Protein AF-A0A9P6BHC8-F1 (afdb_monomer_lite)

Structure (mmCIF, N/CA/C/O backbone):
data_AF-A0A9P6BHC8-F1
#
_entry.id   AF-A0A9P6BHC8-F1
#
loop_
_atom_site.group_PDB
_atom_site.id
_atom_site.type_symbol
_atom_site.label_atom_id
_atom_site.label_alt_id
_atom_site.label_comp_id
_atom_site.label_asym_id
_atom_site.label_entity_id
_atom_site.label_seq_id
_atom_site.pdbx_PDB_ins_code
_atom_site.Cartn_x
_atom_site.Cartn_y
_atom_site.Cartn_z
_atom_site.occupancy
_atom_site.B_iso_or_equiv
_atom_site.auth_seq_id
_atom_site.auth_comp_id
_atom_site.auth_asym_id
_atom_site.auth_atom_id
_atom_site.pdbx_PDB_model_num
ATOM 1 N N . MET A 1 1 ? -19.892 -14.078 13.223 1.00 63.59 1 MET A N 1
ATOM 2 C CA . MET A 1 1 ? -18.649 -13.677 13.907 1.00 63.59 1 MET A CA 1
ATOM 3 C C . MET A 1 1 ? -17.483 -14.232 13.107 1.00 63.59 1 MET A C 1
ATOM 5 O O . MET A 1 1 ? -17.489 -15.429 12.843 1.00 63.59 1 MET A O 1
ATOM 9 N N . SER A 1 2 ? -16.566 -13.384 12.639 1.00 73.62 2 SER A N 1
ATOM 10 C CA . SER A 1 2 ? -15.356 -13.824 11.920 1.00 73.62 2 SER A CA 1
ATOM 11 C C . SER A 1 2 ? -14.298 -14.368 12.895 1.00 73.62 2 SER A C 1
ATOM 13 O O . SER A 1 2 ? -14.386 -14.125 14.100 1.00 73.62 2 SER A O 1
ATOM 15 N N . GLY A 1 3 ? -13.279 -15.078 12.394 1.00 77.12 3 GLY A N 1
ATOM 16 C CA . GLY A 1 3 ? -12.143 -15.519 13.220 1.00 77.12 3 GLY A CA 1
ATOM 17 C C . GLY A 1 3 ? -11.384 -14.346 13.858 1.00 77.12 3 GLY A C 1
ATOM 18 O O . GLY A 1 3 ? -11.040 -14.401 15.037 1.00 77.12 3 GLY A O 1
ATOM 19 N N . LEU A 1 4 ? -11.224 -13.243 13.116 1.00 79.62 4 LEU A N 1
ATOM 20 C CA . LEU A 1 4 ? -10.625 -12.004 13.619 1.00 79.62 4 LEU A CA 1
ATOM 21 C C . LEU A 1 4 ? -11.469 -11.368 14.735 1.00 79.62 4 LEU A C 1
ATOM 23 O O . LEU A 1 4 ? -10.928 -10.929 15.747 1.00 79.62 4 LEU A O 1
ATOM 27 N N . GLU A 1 5 ? -12.798 -11.361 14.588 1.00 75.56 5 GLU A N 1
ATOM 28 C CA . GLU A 1 5 ? -13.708 -10.860 15.622 1.00 75.56 5 GLU A CA 1
ATOM 29 C C . GLU A 1 5 ? -13.638 -11.709 16.903 1.00 75.56 5 GLU A C 1
ATOM 31 O O . GLU A 1 5 ? -13.621 -11.160 18.006 1.00 75.56 5 GLU A O 1
ATOM 36 N N . ALA A 1 6 ? -13.559 -13.037 16.772 1.00 80.62 6 ALA A N 1
ATOM 37 C CA . ALA A 1 6 ? -13.422 -13.942 17.912 1.00 80.62 6 ALA A CA 1
ATOM 38 C C . ALA A 1 6 ? -12.091 -13.733 18.658 1.00 80.62 6 ALA A C 1
ATOM 40 O O . ALA A 1 6 ? -12.087 -13.628 19.886 1.00 80.62 6 ALA A O 1
ATOM 41 N N . ALA A 1 7 ? -10.979 -13.606 17.924 1.00 83.38 7 ALA A N 1
ATOM 42 C CA . ALA A 1 7 ? -9.666 -13.315 18.497 1.00 83.38 7 ALA A CA 1
ATOM 43 C C . ALA A 1 7 ? -9.654 -11.960 19.222 1.00 83.38 7 ALA A C 1
ATOM 45 O O . ALA A 1 7 ? -9.228 -11.881 20.373 1.00 83.38 7 ALA A O 1
ATOM 46 N N . PHE A 1 8 ? -10.193 -10.910 18.593 1.00 80.06 8 PHE A N 1
ATOM 47 C CA . PHE A 1 8 ? -10.307 -9.587 19.209 1.00 80.06 8 PHE A CA 1
ATOM 48 C C . PHE A 1 8 ? -11.071 -9.637 20.537 1.00 80.06 8 PHE A C 1
ATOM 50 O O . PHE A 1 8 ? -10.565 -9.160 21.553 1.00 80.06 8 PHE A O 1
ATOM 57 N N . ARG A 1 9 ? -12.257 -10.265 20.557 1.00 76.88 9 ARG A N 1
ATOM 58 C CA . ARG A 1 9 ? -13.055 -10.414 21.786 1.00 76.88 9 ARG A CA 1
ATOM 59 C C . ARG A 1 9 ? -12.263 -11.112 22.887 1.00 76.88 9 ARG A C 1
ATOM 61 O O . ARG A 1 9 ? -12.277 -10.635 24.016 1.00 76.88 9 ARG A O 1
ATOM 68 N N . HIS A 1 10 ? -11.546 -12.187 22.554 1.00 82.44 10 HIS A N 1
ATOM 69 C CA . HIS A 1 10 ? -10.718 -12.909 23.517 1.00 82.44 10 HIS A CA 1
ATOM 70 C C . HIS A 1 10 ? -9.667 -11.995 24.166 1.00 82.44 10 HIS A C 1
ATOM 72 O O . HIS A 1 10 ? -9.596 -11.927 25.391 1.00 82.44 10 HIS A O 1
ATOM 78 N N . PHE A 1 11 ? -8.906 -11.233 23.375 1.00 80.31 11 PHE A N 1
ATOM 79 C CA . PHE A 1 11 ? -7.866 -10.343 23.905 1.00 80.31 11 PHE A CA 1
ATOM 80 C C . PHE A 1 11 ? -8.414 -9.175 24.728 1.00 80.31 11 PHE A C 1
ATOM 82 O O . PHE A 1 11 ? -7.821 -8.823 25.749 1.00 80.31 11 PHE A O 1
ATOM 89 N N . VAL A 1 12 ? -9.549 -8.589 24.333 1.00 75.56 12 VAL A N 1
ATOM 90 C CA . VAL A 1 12 ? -10.168 -7.515 25.126 1.00 75.56 12 VAL A CA 1
ATOM 91 C C . VAL A 1 12 ? -10.683 -8.052 26.464 1.00 75.56 12 VAL A C 1
ATOM 93 O O . VAL A 1 12 ? -10.466 -7.412 27.491 1.00 75.56 12 VAL A O 1
ATOM 96 N N . THR A 1 13 ? -11.287 -9.247 26.497 1.00 76.81 13 THR A N 1
ATOM 97 C CA . THR A 1 13 ? -11.709 -9.889 27.757 1.00 76.81 13 THR A CA 1
ATOM 98 C C . THR A 1 13 ? -10.530 -10.159 28.697 1.00 76.81 13 THR A C 1
ATOM 100 O O . THR A 1 13 ? -10.686 -10.042 29.908 1.00 76.81 13 THR A O 1
ATOM 103 N N . GLN A 1 14 ? -9.343 -10.451 28.163 1.00 82.25 14 GLN A N 1
ATOM 104 C CA . GLN A 1 14 ? -8.115 -10.628 28.951 1.00 82.25 14 GLN A CA 1
ATOM 105 C C . GLN A 1 14 ? -7.432 -9.301 29.345 1.00 82.25 14 GLN A C 1
ATOM 107 O O . GLN A 1 14 ? -6.326 -9.323 29.874 1.00 82.25 14 GLN A O 1
ATOM 112 N N . GLN A 1 15 ? -8.047 -8.142 29.065 1.00 77.44 15 GLN A N 1
ATOM 113 C CA . GLN A 1 15 ? -7.464 -6.804 29.259 1.00 77.44 15 GLN A CA 1
ATOM 114 C C . GLN A 1 15 ? -6.107 -6.592 28.557 1.00 77.44 15 GLN A C 1
ATOM 116 O O . GLN A 1 15 ? -5.362 -5.676 28.897 1.00 77.44 15 GLN A O 1
ATOM 121 N N . ALA A 1 16 ? -5.793 -7.393 27.533 1.00 79.25 16 ALA A N 1
ATOM 122 C CA . ALA A 1 16 ? -4.541 -7.286 26.783 1.00 79.25 16 ALA A CA 1
ATOM 123 C C . ALA A 1 16 ? -4.495 -6.047 25.864 1.00 79.25 16 ALA A C 1
ATOM 125 O O . ALA A 1 16 ? -3.427 -5.661 25.396 1.00 79.25 16 ALA A O 1
ATOM 126 N N . LEU A 1 17 ? -5.651 -5.420 25.609 1.00 72.19 17 LEU A N 1
ATOM 127 C CA . LEU A 1 17 ? -5.806 -4.194 24.821 1.00 72.19 17 LEU A CA 1
ATOM 128 C C . LEU A 1 17 ? -6.577 -3.136 25.634 1.00 72.19 17 LEU A C 1
ATOM 130 O O . LEU A 1 17 ? -7.757 -2.885 25.367 1.00 72.19 17 LEU A O 1
ATOM 134 N N . PRO A 1 18 ? -5.954 -2.534 26.663 1.00 71.25 18 PRO A N 1
ATOM 135 C CA . PRO A 1 18 ? -6.634 -1.578 27.529 1.00 71.25 18 PRO A CA 1
ATOM 136 C C . PRO A 1 18 ? -7.116 -0.360 26.727 1.00 71.25 18 PRO A C 1
ATOM 138 O O . PRO A 1 18 ? -6.376 0.220 25.937 1.00 71.25 18 PRO A O 1
ATOM 141 N N . GLY A 1 19 ? -8.380 0.023 26.924 1.00 68.88 19 GLY A N 1
ATOM 142 C CA . GLY A 1 19 ? -9.003 1.165 26.241 1.00 68.88 19 GLY A CA 1
ATOM 143 C C . GLY A 1 19 ? -9.534 0.881 24.830 1.00 68.88 19 GLY A C 1
ATOM 144 O O . GLY A 1 19 ? -10.184 1.749 24.248 1.00 68.88 19 GLY A O 1
ATOM 145 N N . VAL A 1 20 ? -9.328 -0.323 24.284 1.00 67.88 20 VAL A N 1
ATOM 146 C CA . VAL A 1 20 ? -9.872 -0.713 22.976 1.00 67.88 20 VAL A CA 1
ATOM 147 C C . VAL A 1 20 ? -11.177 -1.484 23.170 1.00 67.88 20 VAL A C 1
ATOM 149 O O . VAL A 1 20 ? -11.177 -2.648 23.557 1.00 67.88 20 VAL A O 1
ATOM 152 N N . THR A 1 21 ? -12.306 -0.835 22.887 1.00 61.66 21 THR A N 1
ATOM 153 C CA . THR A 1 21 ? -13.654 -1.420 23.051 1.00 61.66 21 THR A CA 1
ATOM 154 C C . THR A 1 21 ? -14.347 -1.748 21.729 1.00 61.66 21 THR A C 1
ATOM 156 O O . THR A 1 21 ? -15.390 -2.400 21.721 1.00 61.66 21 THR A O 1
ATOM 159 N N . GLU A 1 22 ? -13.767 -1.320 20.606 1.00 62.16 22 GLU A N 1
ATOM 160 C CA . GLU A 1 22 ? -14.271 -1.576 19.261 1.00 62.16 22 GLU A CA 1
ATOM 161 C C . GLU A 1 22 ? -13.099 -1.663 18.275 1.00 62.16 22 GLU A C 1
ATOM 163 O O . GLU A 1 22 ? -12.294 -0.734 18.163 1.00 62.16 22 GLU A O 1
ATOM 168 N N . LEU A 1 23 ? -13.022 -2.758 17.514 1.00 61.09 23 LEU A N 1
ATOM 169 C CA . LEU A 1 23 ? -12.135 -2.854 16.356 1.00 61.09 23 LEU A CA 1
ATOM 170 C C . LEU A 1 23 ? -12.788 -2.109 15.175 1.00 61.09 23 LEU A C 1
ATOM 172 O O . LEU A 1 23 ? -13.385 -2.709 14.288 1.00 61.09 23 LEU A O 1
ATOM 176 N N . GLY A 1 24 ? -12.779 -0.777 15.237 1.00 55.59 24 GLY A N 1
ATOM 177 C CA . GLY A 1 24 ? -13.505 0.074 14.281 1.00 55.59 24 GLY A CA 1
ATOM 178 C C . GLY A 1 24 ? -13.133 1.559 14.298 1.00 55.59 24 GLY A C 1
ATOM 179 O O . GLY A 1 24 ? -13.540 2.296 13.402 1.00 55.59 24 GLY A O 1
ATOM 180 N N . MET A 1 25 ? -12.304 2.008 15.249 1.00 51.69 25 MET A N 1
ATOM 181 C CA . MET A 1 25 ? -11.942 3.427 15.402 1.00 51.69 25 MET A CA 1
ATOM 182 C C . MET A 1 25 ? -11.113 4.019 14.245 1.00 51.69 25 MET A C 1
ATOM 184 O O . MET A 1 25 ? -10.932 5.237 14.180 1.00 51.69 25 MET A O 1
ATOM 188 N N . PHE A 1 26 ? -10.651 3.204 13.290 1.00 51.41 26 PHE A N 1
ATOM 189 C CA . PHE A 1 26 ? -10.044 3.709 12.053 1.00 51.41 26 PHE A CA 1
ATOM 190 C C . PHE A 1 26 ? -11.063 4.464 11.200 1.00 51.41 26 PHE A C 1
ATOM 192 O O . PHE A 1 26 ? -10.759 5.546 10.702 1.00 51.41 26 PHE A O 1
ATOM 199 N N . LYS A 1 27 ? -12.293 3.945 11.104 1.00 50.06 27 LYS A N 1
ATOM 200 C CA . LYS A 1 27 ? -13.353 4.551 10.301 1.00 50.06 27 LYS A CA 1
ATOM 201 C C . LYS A 1 27 ? -13.665 5.960 10.797 1.00 50.06 27 LYS A C 1
ATOM 203 O O . LYS A 1 27 ? -13.559 6.886 10.015 1.00 50.06 27 LYS A O 1
ATOM 208 N N . ASP A 1 28 ? -13.883 6.162 12.095 1.00 48.81 28 ASP A N 1
ATOM 209 C CA . ASP A 1 28 ? -14.156 7.500 12.639 1.00 48.81 28 ASP A CA 1
ATOM 210 C C . ASP A 1 28 ? -12.951 8.446 12.539 1.00 48.81 28 ASP A C 1
ATOM 212 O O . ASP A 1 28 ? -13.132 9.641 12.327 1.00 48.81 28 ASP A O 1
ATOM 216 N N . THR A 1 29 ? -11.718 7.944 12.668 1.00 49.12 29 THR A N 1
ATOM 217 C CA . THR A 1 29 ? -10.505 8.778 12.577 1.00 49.12 29 THR A CA 1
ATOM 218 C C . THR A 1 29 ? -10.278 9.293 11.154 1.00 49.12 29 THR A C 1
ATOM 220 O O . THR A 1 29 ? -9.913 10.455 10.979 1.00 49.12 29 THR A O 1
ATOM 223 N N . TYR A 1 30 ? -10.521 8.458 10.140 1.00 49.81 30 TYR A N 1
ATOM 224 C CA . TYR A 1 30 ? -10.365 8.819 8.727 1.00 49.81 30 TYR A CA 1
ATOM 225 C C . TYR A 1 30 ? -11.641 9.426 8.112 1.00 49.81 30 TYR A C 1
ATOM 227 O O . TYR A 1 30 ? -11.541 10.258 7.216 1.00 49.81 30 TYR A O 1
ATOM 235 N N . GLU A 1 31 ? -12.835 9.096 8.616 1.00 50.06 31 GLU A N 1
ATOM 236 C CA . GLU A 1 31 ? -14.104 9.726 8.223 1.00 50.06 31 GLU A CA 1
ATOM 237 C C . GLU A 1 31 ? -14.299 11.097 8.873 1.00 50.06 31 GLU A C 1
ATOM 239 O O . GLU A 1 31 ? -14.756 12.005 8.187 1.00 50.06 31 GLU A O 1
ATOM 244 N N . LYS A 1 32 ? -13.901 11.321 10.138 1.00 45.72 32 LYS A N 1
ATOM 245 C CA . LYS A 1 32 ? -13.877 12.686 10.709 1.00 45.72 32 LYS A CA 1
ATOM 246 C C . LYS A 1 32 ? -12.854 13.558 9.994 1.00 45.72 32 LYS A C 1
ATOM 248 O O . LYS A 1 32 ? -13.131 14.715 9.706 1.00 45.72 32 LYS A O 1
ATOM 253 N N . LYS A 1 33 ? -11.714 12.976 9.611 1.00 47.97 33 LYS A N 1
ATOM 254 C CA . LYS A 1 33 ? -10.736 13.639 8.747 1.00 47.97 33 LYS A CA 1
ATOM 255 C C . LYS A 1 33 ? -11.191 13.784 7.292 1.00 47.97 33 LYS A C 1
ATOM 257 O O . LYS A 1 33 ? -10.529 14.494 6.561 1.00 47.97 33 LYS A O 1
ATOM 262 N N . LYS A 1 34 ? -12.324 13.224 6.851 1.00 44.69 34 LYS A N 1
ATOM 263 C CA . LYS A 1 34 ? -12.871 13.482 5.503 1.00 44.69 34 LYS A CA 1
ATOM 264 C C . LYS A 1 34 ? -13.224 14.960 5.287 1.00 44.69 34 LYS A C 1
ATOM 266 O O . LYS A 1 34 ? -13.199 15.418 4.152 1.00 44.69 34 LYS A O 1
ATOM 271 N N . ALA A 1 35 ? -13.564 15.677 6.361 1.00 40.88 35 ALA A N 1
ATOM 272 C CA . ALA A 1 35 ? -13.859 17.108 6.315 1.00 40.88 35 ALA A CA 1
ATOM 273 C C . ALA A 1 35 ? -12.595 17.991 6.383 1.00 40.88 35 ALA A C 1
ATOM 275 O O . ALA A 1 35 ? -12.619 19.089 5.844 1.00 40.88 35 ALA A O 1
ATOM 276 N N . ASP A 1 36 ? -11.500 17.481 6.970 1.00 38.56 36 ASP A N 1
ATOM 277 C CA . ASP A 1 36 ? -10.304 18.269 7.323 1.00 38.56 36 ASP A CA 1
ATOM 278 C C . ASP A 1 36 ? -8.973 17.732 6.747 1.00 38.56 36 ASP A C 1
ATOM 280 O O . ASP A 1 36 ? -7.930 18.351 6.944 1.00 38.56 36 ASP A O 1
ATOM 284 N N . MET A 1 37 ? -8.941 16.600 6.029 1.00 49.47 37 MET A N 1
ATOM 285 C CA . MET A 1 37 ? -7.770 16.170 5.243 1.00 49.47 37 MET A CA 1
ATOM 286 C C . MET A 1 37 ? -7.729 16.944 3.928 1.00 49.47 37 MET A C 1
ATOM 288 O O . MET A 1 37 ? -7.666 16.379 2.838 1.00 49.47 37 MET A O 1
ATOM 292 N N . ASP A 1 38 ? -7.679 18.264 4.051 1.00 48.59 38 ASP A N 1
ATOM 293 C CA . ASP A 1 38 ? -6.840 19.037 3.158 1.00 48.59 38 ASP A CA 1
ATOM 294 C C . ASP A 1 38 ? -5.387 18.657 3.488 1.00 48.59 38 ASP A C 1
ATOM 296 O O . ASP A 1 38 ? -4.706 19.271 4.307 1.00 48.59 38 ASP A O 1
ATOM 300 N N . ILE A 1 39 ? -4.922 17.541 2.921 1.00 51.16 39 ILE A N 1
ATOM 301 C CA . ILE A 1 39 ? -3.533 17.077 3.061 1.00 51.16 39 ILE A CA 1
ATOM 302 C C . ILE A 1 39 ? -2.537 18.032 2.376 1.00 51.16 39 ILE A C 1
ATOM 304 O O . ILE A 1 39 ? -1.338 17.743 2.353 1.00 51.16 39 ILE A O 1
ATOM 308 N N . GLY A 1 40 ? -3.008 19.149 1.799 1.00 50.19 40 GLY A N 1
ATOM 309 C CA . GLY A 1 40 ? -2.205 20.065 0.992 1.00 50.19 40 GLY A CA 1
ATOM 310 C C . GLY A 1 40 ? -1.622 19.388 -0.252 1.00 50.19 40 GLY A C 1
ATOM 311 O O . GLY A 1 40 ? -0.642 19.866 -0.818 1.00 50.19 40 GLY A O 1
ATOM 312 N N . LEU A 1 41 ? -2.179 18.237 -0.642 1.00 56.44 41 LEU A N 1
ATOM 313 C CA . LEU A 1 41 ? -1.719 17.391 -1.735 1.00 56.44 41 LEU A CA 1
ATOM 314 C C . LEU A 1 41 ? -2.878 17.191 -2.703 1.00 56.44 41 LEU A C 1
ATOM 316 O O . LEU A 1 41 ? -3.801 16.426 -2.427 1.00 56.44 41 LEU A O 1
ATOM 320 N N . SER A 1 42 ? -2.841 17.892 -3.835 1.00 66.81 42 SER A N 1
ATOM 321 C CA . SER A 1 42 ? -3.835 17.726 -4.890 1.00 66.81 42 SER A CA 1
ATOM 322 C C . SER A 1 42 ? -3.437 16.550 -5.780 1.00 66.81 42 SER A C 1
ATOM 324 O O . SER A 1 42 ? -2.669 16.714 -6.729 1.00 66.81 42 SER A O 1
ATOM 326 N N . TYR A 1 43 ? -3.941 15.361 -5.467 1.00 80.44 43 TYR A N 1
ATOM 327 C CA . TYR A 1 43 ? -4.195 14.396 -6.532 1.00 80.44 43 TYR A CA 1
ATOM 328 C C . TYR A 1 43 ? -5.464 14.846 -7.240 1.00 80.44 43 TYR A C 1
ATOM 330 O O . TYR A 1 43 ? -6.465 15.138 -6.576 1.00 80.44 43 TYR A O 1
ATOM 338 N N . ASP A 1 44 ? -5.433 14.928 -8.565 1.00 84.75 44 ASP A N 1
ATOM 339 C CA . ASP A 1 44 ? -6.675 15.100 -9.304 1.00 84.75 44 ASP A CA 1
ATOM 340 C C . ASP A 1 44 ? -7.439 13.767 -9.392 1.00 84.75 44 ASP A C 1
ATOM 342 O O . ASP A 1 44 ? -6.932 12.686 -9.077 1.00 84.75 44 ASP A O 1
ATOM 346 N N . ALA A 1 45 ? -8.717 13.851 -9.759 1.00 85.06 45 ALA A N 1
ATOM 347 C CA . ALA A 1 45 ? -9.581 12.679 -9.805 1.00 85.06 45 ALA A CA 1
ATOM 348 C C . ALA A 1 45 ? -9.146 11.660 -10.872 1.00 85.06 45 ALA A C 1
ATOM 350 O O . ALA A 1 45 ? -9.362 10.466 -10.667 1.00 85.06 45 ALA A O 1
ATOM 351 N N . ALA A 1 46 ? -8.544 12.117 -11.976 1.00 90.19 46 ALA A N 1
ATOM 352 C CA . ALA A 1 46 ? -8.107 11.254 -13.066 1.00 90.19 46 ALA A CA 1
ATOM 353 C C . ALA A 1 46 ? -6.861 10.455 -12.659 1.00 90.19 46 ALA A C 1
ATOM 355 O O . ALA A 1 46 ? -6.837 9.244 -12.859 1.00 90.19 46 ALA A O 1
ATOM 356 N N . GLU A 1 47 ? -5.897 11.098 -11.992 1.00 90.69 47 GLU A N 1
ATOM 357 C CA . GLU A 1 47 ? -4.696 10.457 -11.445 1.00 90.69 47 GLU A CA 1
ATOM 358 C C . GLU A 1 47 ? -5.070 9.320 -10.480 1.00 90.69 47 GLU A C 1
ATOM 360 O O . GLU A 1 47 ? -4.560 8.206 -10.587 1.00 90.69 47 GLU A O 1
ATOM 365 N N . LEU A 1 48 ? -6.018 9.554 -9.565 1.00 92.12 48 LEU A N 1
ATOM 366 C CA . LEU A 1 48 ? -6.481 8.498 -8.656 1.00 92.12 48 LEU A CA 1
ATOM 367 C C . LEU A 1 48 ? -7.253 7.390 -9.382 1.00 92.12 48 LEU A C 1
ATOM 369 O O . LEU A 1 48 ? -7.180 6.236 -8.973 1.00 92.12 48 LEU A O 1
ATOM 373 N N . GLU A 1 49 ? -8.005 7.711 -10.434 1.00 93.81 49 GLU A N 1
ATOM 374 C CA . GLU A 1 49 ? -8.724 6.709 -11.227 1.00 93.81 49 GLU A CA 1
ATOM 375 C C . GLU A 1 49 ? -7.767 5.802 -12.019 1.00 93.81 49 GLU A C 1
ATOM 377 O O . GLU A 1 49 ? -8.025 4.604 -12.153 1.00 93.81 49 GLU A O 1
ATOM 382 N N . GLU A 1 50 ? -6.652 6.338 -12.517 1.00 95.50 50 GLU A N 1
ATOM 383 C CA . GLU A 1 50 ? -5.581 5.549 -13.137 1.00 95.50 50 GLU A CA 1
ATOM 384 C C . GLU A 1 50 ? -4.977 4.560 -12.142 1.00 95.50 50 GLU A C 1
ATOM 386 O O . GLU A 1 50 ? -4.874 3.368 -12.442 1.00 95.50 50 GLU A O 1
ATOM 391 N N . VAL A 1 51 ? -4.672 5.026 -10.928 1.00 96.19 51 VAL A N 1
ATOM 392 C CA . VAL A 1 51 ? -4.161 4.158 -9.863 1.00 96.19 51 VAL A CA 1
ATOM 393 C C . VAL A 1 51 ? -5.170 3.067 -9.502 1.00 96.19 51 VAL A C 1
ATOM 395 O O . VAL A 1 51 ? -4.800 1.900 -9.404 1.00 96.19 51 VAL A O 1
ATOM 398 N N . GLU A 1 52 ? -6.452 3.402 -9.351 1.00 96.31 52 GLU A N 1
ATOM 399 C CA . GLU A 1 52 ? -7.504 2.413 -9.076 1.00 96.31 52 GLU A CA 1
ATOM 400 C C . GLU A 1 52 ? -7.613 1.329 -10.148 1.00 96.31 52 GLU A C 1
ATOM 402 O O . GLU A 1 52 ? -7.804 0.152 -9.825 1.00 96.31 52 GLU A O 1
ATOM 407 N N . LYS A 1 53 ? -7.469 1.712 -11.422 1.00 96.81 53 LYS A N 1
ATOM 408 C CA . LYS A 1 53 ? -7.432 0.765 -12.543 1.00 96.81 53 LYS A CA 1
ATOM 409 C C . LYS A 1 53 ? -6.206 -0.137 -12.457 1.00 96.81 53 LYS A C 1
ATOM 411 O O . LYS A 1 53 ? -6.348 -1.342 -12.648 1.00 96.81 53 LYS A O 1
ATOM 416 N N . ALA A 1 54 ? -5.036 0.422 -12.145 1.00 95.75 54 ALA A N 1
ATOM 417 C CA . ALA A 1 54 ? -3.790 -0.331 -12.027 1.00 95.75 54 ALA A CA 1
ATOM 418 C C . ALA A 1 54 ? -3.838 -1.383 -10.905 1.00 95.75 54 ALA A C 1
ATOM 420 O O . ALA A 1 54 ? -3.370 -2.505 -11.090 1.00 95.75 54 ALA A O 1
ATOM 421 N N . ILE A 1 55 ? -4.440 -1.047 -9.761 1.00 95.50 55 ILE A N 1
ATOM 422 C CA . ILE A 1 55 ? -4.546 -1.958 -8.606 1.00 95.50 55 ILE A CA 1
ATOM 423 C C . ILE A 1 55 ? -5.788 -2.865 -8.657 1.00 95.50 55 ILE A C 1
ATOM 425 O O . ILE A 1 55 ? -5.894 -3.802 -7.869 1.00 95.50 55 ILE A O 1
ATOM 429 N N . GLY A 1 56 ? -6.753 -2.579 -9.539 1.00 95.31 56 GLY A N 1
ATOM 430 C CA . GLY A 1 56 ? -8.008 -3.328 -9.655 1.00 95.31 56 GLY A CA 1
ATOM 431 C C . GLY A 1 56 ? -8.993 -3.112 -8.497 1.00 95.31 56 GLY A C 1
ATOM 432 O O . GLY A 1 56 ? -9.788 -4.003 -8.196 1.00 95.31 56 GLY A O 1
ATOM 433 N N . HIS A 1 57 ? -8.955 -1.953 -7.832 1.00 95.62 57 HIS A N 1
ATOM 434 C CA . HIS A 1 57 ? -9.831 -1.621 -6.704 1.00 95.62 57 HIS A CA 1
ATOM 435 C C . HIS A 1 57 ? -10.356 -0.189 -6.812 1.00 95.62 57 HIS A C 1
ATOM 437 O O . HIS A 1 57 ? -9.577 0.751 -6.928 1.00 95.62 57 HIS A O 1
ATOM 443 N N . HIS A 1 58 ? -11.676 -0.019 -6.712 1.00 94.31 58 HIS A N 1
ATOM 444 C CA . HIS A 1 58 ? -12.322 1.292 -6.669 1.00 94.31 58 HIS A CA 1
ATOM 445 C C . HIS A 1 58 ? -12.591 1.716 -5.225 1.00 94.31 58 HIS A C 1
ATOM 447 O O . HIS A 1 58 ? -13.441 1.127 -4.553 1.00 94.31 58 HIS A O 1
ATOM 453 N N . PHE A 1 59 ? -11.912 2.767 -4.767 1.00 89.06 59 PHE A N 1
ATOM 454 C CA . PHE A 1 59 ? -12.061 3.285 -3.416 1.00 89.06 59 PHE A CA 1
ATOM 455 C C . PHE A 1 59 ? -13.361 4.063 -3.267 1.00 89.06 59 PHE A C 1
ATOM 457 O O . PHE A 1 59 ? -13.647 5.023 -3.995 1.00 89.06 59 PHE A O 1
ATOM 464 N N . LYS A 1 60 ? -14.106 3.739 -2.212 1.00 87.56 60 LYS A N 1
ATOM 465 C CA . LYS A 1 60 ? -15.178 4.609 -1.730 1.00 87.56 60 LYS A CA 1
ATOM 466 C C . LYS A 1 60 ? -14.608 5.851 -1.046 1.00 87.56 60 LYS A C 1
ATOM 468 O O . LYS A 1 60 ? -15.249 6.904 -1.073 1.00 87.56 60 LYS A O 1
ATOM 473 N N . ASN A 1 61 ? -13.424 5.752 -0.434 1.00 85.06 61 ASN A N 1
ATOM 474 C CA . ASN A 1 61 ? -12.713 6.893 0.143 1.00 85.06 61 ASN A CA 1
ATOM 475 C C . ASN A 1 61 ? -11.396 7.180 -0.597 1.00 85.06 61 ASN A C 1
ATOM 477 O O . ASN A 1 61 ? -10.332 6.707 -0.206 1.00 85.06 61 ASN A O 1
ATOM 481 N N . LYS A 1 62 ? -11.460 8.041 -1.618 1.00 87.75 62 LYS A N 1
ATOM 482 C CA . LYS A 1 62 ? -10.299 8.499 -2.406 1.00 87.75 62 LYS A CA 1
ATOM 483 C C . LYS A 1 62 ? -9.188 9.142 -1.562 1.00 87.75 62 LYS A C 1
ATOM 485 O O . LYS A 1 62 ? -8.023 9.077 -1.935 1.00 87.75 62 LYS A O 1
ATOM 490 N N . GLY A 1 63 ? -9.531 9.726 -0.410 1.00 85.50 63 GLY A N 1
ATOM 491 C CA . GLY A 1 63 ? -8.554 10.301 0.516 1.00 85.50 63 GLY A CA 1
ATOM 492 C C . GLY A 1 63 ? -7.642 9.254 1.164 1.00 85.50 63 GLY A C 1
ATOM 493 O O . GLY A 1 63 ? -6.494 9.566 1.470 1.00 85.50 63 GLY A O 1
ATOM 494 N N . LEU A 1 64 ? -8.113 8.007 1.330 1.00 87.94 64 LEU A N 1
ATOM 495 C CA . LEU A 1 64 ? -7.261 6.901 1.786 1.00 87.94 64 LEU A CA 1
ATOM 496 C C . LEU A 1 64 ? -6.207 6.558 0.734 1.00 87.94 64 LEU A C 1
ATOM 498 O O . LEU A 1 64 ? -5.039 6.416 1.083 1.00 87.94 64 LEU A O 1
ATOM 502 N N . LEU A 1 65 ? -6.605 6.490 -0.540 1.00 92.38 65 LEU A N 1
ATOM 503 C CA . LEU A 1 65 ? -5.674 6.237 -1.637 1.00 92.38 65 LEU A CA 1
ATOM 504 C C . LEU A 1 65 ? -4.643 7.366 -1.775 1.00 92.38 65 LEU A C 1
ATOM 506 O O . LEU A 1 65 ? -3.448 7.102 -1.837 1.00 92.38 65 LEU A O 1
ATOM 510 N N . ALA A 1 66 ? -5.083 8.626 -1.740 1.00 91.12 66 ALA A N 1
ATOM 511 C CA . ALA A 1 66 ? -4.178 9.775 -1.784 1.00 91.12 66 ALA A CA 1
ATOM 512 C C . ALA A 1 66 ? -3.145 9.753 -0.639 1.00 91.12 66 ALA A C 1
ATOM 514 O O . ALA A 1 66 ? -1.962 10.031 -0.852 1.00 91.12 66 ALA A O 1
ATOM 515 N N . LEU A 1 67 ? -3.569 9.387 0.578 1.00 90.00 67 LEU A N 1
ATOM 516 C CA . LEU A 1 67 ? -2.658 9.231 1.712 1.00 90.00 67 LEU A CA 1
ATOM 517 C C . LEU A 1 67 ? -1.676 8.072 1.509 1.00 90.00 67 LEU A C 1
ATOM 519 O O . LEU A 1 67 ? -0.499 8.226 1.823 1.00 90.00 67 LEU A O 1
ATOM 523 N N . ALA A 1 68 ? -2.142 6.944 0.967 1.00 93.75 68 ALA A N 1
ATOM 524 C CA . ALA A 1 68 ? -1.311 5.768 0.718 1.00 93.75 68 ALA A CA 1
ATOM 525 C C . ALA A 1 68 ? -0.176 6.029 -0.283 1.00 93.75 68 ALA A C 1
ATOM 527 O O . ALA A 1 68 ? 0.907 5.466 -0.167 1.00 93.75 68 ALA A O 1
ATOM 528 N N . LEU A 1 69 ? -0.407 6.931 -1.236 1.00 94.06 69 LEU A N 1
ATOM 529 C CA . LEU A 1 69 ? 0.571 7.340 -2.246 1.00 94.06 69 LEU A CA 1
ATOM 530 C C . LEU A 1 69 ? 1.510 8.469 -1.763 1.00 94.06 69 LEU A C 1
ATOM 532 O O . LEU A 1 69 ? 2.360 8.950 -2.514 1.00 94.06 69 LEU A O 1
ATOM 536 N N . THR A 1 70 ? 1.359 8.939 -0.520 1.00 90.94 70 THR A N 1
ATOM 537 C CA . THR A 1 70 ? 2.134 10.059 0.034 1.00 90.94 70 THR A CA 1
ATOM 538 C C . THR A 1 70 ? 3.268 9.560 0.926 1.00 90.94 70 THR A C 1
ATOM 540 O O . THR A 1 70 ? 3.058 9.288 2.110 1.00 90.94 70 THR A O 1
ATOM 543 N N . ALA A 1 71 ? 4.480 9.496 0.376 1.00 90.25 71 ALA A N 1
ATOM 544 C CA . ALA A 1 71 ? 5.658 9.010 1.087 1.00 90.25 71 ALA A CA 1
ATOM 545 C C . ALA A 1 71 ? 6.115 9.960 2.221 1.00 90.25 71 ALA A C 1
ATOM 547 O O . ALA A 1 71 ? 5.905 11.180 2.147 1.00 90.25 71 ALA A O 1
ATOM 548 N N . PRO A 1 72 ? 6.748 9.431 3.287 1.00 88.12 72 PRO A N 1
ATOM 549 C CA . PRO A 1 72 ? 7.288 10.242 4.370 1.00 88.12 72 PRO A CA 1
ATOM 550 C C . PRO A 1 72 ? 8.515 11.046 3.931 1.00 88.12 72 PRO A C 1
ATOM 552 O O . PRO A 1 72 ? 9.408 10.555 3.239 1.00 88.12 72 PRO A O 1
ATOM 555 N N . VAL A 1 73 ? 8.621 12.279 4.428 1.00 84.44 73 VAL A N 1
ATOM 556 C CA . VAL A 1 73 ? 9.822 13.111 4.282 1.00 84.44 73 VAL A CA 1
ATOM 557 C C . VAL A 1 73 ? 10.368 13.437 5.665 1.00 84.44 73 VAL A C 1
ATOM 559 O O . VAL A 1 73 ? 9.648 13.886 6.553 1.00 84.44 73 VAL A O 1
ATOM 562 N N . LYS A 1 74 ? 11.672 13.219 5.867 1.00 83.25 74 LYS A N 1
ATOM 563 C CA . LYS A 1 74 ? 12.323 13.482 7.155 1.00 83.25 74 LYS A CA 1
ATOM 564 C C . LYS A 1 74 ? 12.139 14.948 7.566 1.00 83.25 74 LYS A C 1
ATOM 566 O O . LYS A 1 74 ? 12.593 15.845 6.863 1.00 83.25 74 LYS A O 1
ATOM 571 N N . GLY A 1 75 ? 11.552 15.164 8.742 1.00 82.00 75 GLY A N 1
ATOM 572 C CA . GLY A 1 75 ? 11.297 16.499 9.292 1.00 82.00 75 GLY A CA 1
ATOM 573 C C . GLY A 1 75 ? 9.977 17.132 8.841 1.00 82.00 75 GLY A C 1
ATOM 574 O O . GLY A 1 75 ? 9.668 18.228 9.296 1.00 82.00 75 GLY A O 1
ATOM 575 N N . ASP A 1 76 ? 9.196 16.449 8.000 1.00 82.44 76 ASP A N 1
ATOM 576 C CA . ASP A 1 76 ? 7.827 16.824 7.652 1.00 82.44 76 ASP A CA 1
ATOM 577 C C . ASP A 1 76 ? 6.846 16.070 8.567 1.00 82.44 76 ASP A C 1
ATOM 579 O O . ASP A 1 76 ? 6.883 14.844 8.661 1.00 82.44 76 ASP A O 1
ATOM 583 N N . SER A 1 77 ? 5.997 16.808 9.282 1.00 80.12 77 SER A N 1
ATOM 584 C CA . SER A 1 77 ? 4.969 16.263 10.179 1.00 80.12 77 SER A CA 1
ATOM 585 C C . SER A 1 77 ? 3.585 16.179 9.532 1.00 80.12 77 SER A C 1
ATOM 587 O O . SER A 1 77 ? 2.604 15.843 10.203 1.00 80.12 77 SER A O 1
ATOM 589 N N . SER A 1 78 ? 3.483 16.510 8.244 1.00 81.31 78 SER A N 1
ATOM 590 C CA . SER A 1 78 ? 2.243 16.376 7.493 1.00 81.31 78 SER A CA 1
ATOM 591 C C . SER A 1 78 ? 1.812 14.908 7.372 1.00 81.31 78 SER A C 1
ATOM 593 O O . SER A 1 78 ? 2.630 13.994 7.502 1.00 81.31 78 SER A O 1
ATOM 595 N N . PRO A 1 79 ? 0.512 14.650 7.144 1.00 83.50 79 PRO A N 1
ATOM 596 C CA . PRO A 1 79 ? 0.025 13.285 7.001 1.00 83.50 79 PRO A CA 1
ATOM 597 C C . PRO A 1 79 ? 0.719 12.552 5.844 1.00 83.50 79 PRO A C 1
ATOM 599 O O . PRO A 1 79 ? 0.855 13.100 4.749 1.00 83.50 79 PRO A O 1
ATOM 602 N N . ASN A 1 80 ? 1.117 11.308 6.101 1.00 87.69 80 ASN A N 1
ATOM 603 C CA . ASN A 1 80 ? 1.842 10.438 5.180 1.00 87.69 80 ASN A CA 1
ATOM 604 C C . ASN A 1 80 ? 1.333 8.984 5.271 1.00 87.69 80 ASN A C 1
ATOM 606 O O . ASN A 1 80 ? 0.410 8.665 6.034 1.00 87.69 80 ASN A O 1
ATOM 610 N N . CYS A 1 81 ? 1.956 8.109 4.489 1.00 91.31 81 CYS A N 1
ATOM 611 C CA . CYS A 1 81 ? 1.583 6.716 4.338 1.00 91.31 81 CYS A CA 1
ATOM 612 C C . CYS A 1 81 ? 2.021 5.794 5.496 1.00 91.31 81 CYS A C 1
ATOM 614 O O . CYS A 1 81 ? 1.524 4.673 5.539 1.00 91.31 81 CYS A O 1
ATOM 616 N N . ASP A 1 82 ? 2.850 6.231 6.460 1.00 91.06 82 ASP A N 1
ATOM 617 C CA . ASP A 1 82 ? 3.533 5.367 7.456 1.00 91.06 82 ASP A CA 1
ATOM 618 C C . ASP A 1 82 ? 2.584 4.431 8.224 1.00 91.06 82 ASP A C 1
ATOM 620 O O . ASP A 1 82 ? 2.856 3.253 8.448 1.00 91.06 82 ASP A O 1
ATOM 624 N N . ARG A 1 83 ? 1.425 4.947 8.653 1.00 90.50 83 ARG A N 1
ATOM 625 C CA . ARG A 1 83 ? 0.440 4.133 9.393 1.00 90.50 83 ARG A CA 1
ATOM 626 C C . ARG A 1 83 ? -0.239 3.097 8.505 1.00 90.50 83 ARG A C 1
ATOM 628 O O . ARG A 1 83 ? -0.600 2.026 8.986 1.00 90.50 83 ARG A O 1
ATOM 635 N N . LEU A 1 84 ? -0.469 3.458 7.246 1.00 92.19 84 LEU A N 1
ATOM 636 C CA . LEU A 1 84 ? -1.071 2.578 6.254 1.00 92.19 84 LEU A CA 1
ATOM 637 C C . LEU A 1 84 ? -0.051 1.539 5.768 1.00 92.19 84 LEU A C 1
ATOM 639 O O . LEU A 1 84 ? -0.442 0.391 5.616 1.00 92.19 84 LEU A O 1
ATOM 643 N N . GLU A 1 85 ? 1.227 1.908 5.604 1.00 95.06 85 GLU A N 1
ATOM 644 C CA . GLU A 1 85 ? 2.355 0.994 5.337 1.00 95.06 85 GLU A CA 1
ATOM 645 C C . GLU A 1 85 ? 2.401 -0.081 6.417 1.00 95.06 85 GLU A C 1
ATOM 647 O O . GLU A 1 85 ? 2.266 -1.262 6.120 1.00 95.06 85 GLU A O 1
ATOM 652 N N . TYR A 1 86 ? 2.471 0.328 7.687 1.00 93.31 86 TYR A N 1
ATOM 653 C CA . TYR A 1 86 ? 2.554 -0.618 8.796 1.00 93.31 86 TYR A CA 1
ATOM 654 C C . TYR A 1 86 ? 1.351 -1.569 8.860 1.00 93.31 86 TYR A C 1
ATOM 656 O O . TYR A 1 86 ? 1.498 -2.765 9.106 1.00 93.31 86 TYR A O 1
ATOM 664 N N . LEU A 1 87 ? 0.138 -1.054 8.633 1.00 90.94 87 LEU A N 1
ATOM 665 C CA . LEU A 1 87 ? -1.053 -1.897 8.544 1.00 90.94 87 LEU A CA 1
ATOM 666 C C . LEU A 1 87 ? -0.975 -2.854 7.347 1.00 90.94 87 LEU A C 1
ATOM 668 O O . LEU A 1 87 ? -1.339 -4.020 7.471 1.00 90.94 87 LEU A O 1
ATOM 672 N N . GLY A 1 88 ? -0.522 -2.352 6.204 1.00 93.12 88 GLY A N 1
ATOM 673 C CA . GLY A 1 88 ? -0.340 -3.095 4.969 1.00 93.12 88 GLY A CA 1
ATOM 674 C C . GLY A 1 88 ? 0.629 -4.257 5.091 1.00 93.12 88 GLY A C 1
ATOM 675 O O . GLY A 1 88 ? 0.284 -5.353 4.662 1.00 93.12 88 GLY A O 1
ATOM 676 N N . ASP A 1 89 ? 1.782 -4.046 5.726 1.00 92.38 89 ASP A N 1
ATOM 677 C CA . ASP A 1 89 ? 2.772 -5.092 6.015 1.00 92.38 89 ASP A CA 1
ATOM 678 C C . ASP A 1 89 ? 2.139 -6.221 6.843 1.00 92.38 89 ASP A C 1
ATOM 680 O O . ASP A 1 89 ? 2.163 -7.386 6.451 1.00 92.38 89 ASP A O 1
ATOM 684 N N . VAL A 1 90 ? 1.410 -5.880 7.914 1.00 90.81 90 VAL A N 1
ATOM 685 C CA . VAL A 1 90 ? 0.685 -6.877 8.724 1.00 90.81 90 VAL A CA 1
ATOM 686 C C . VAL A 1 90 ? -0.385 -7.613 7.907 1.00 90.81 90 VAL A C 1
ATOM 688 O O . VAL A 1 90 ? -0.536 -8.831 8.032 1.00 90.81 90 VAL A O 1
ATOM 691 N N . VAL A 1 91 ? -1.146 -6.908 7.066 1.00 89.81 91 VAL A N 1
ATOM 692 C CA . VAL A 1 91 ? -2.148 -7.534 6.185 1.00 89.81 91 VAL A CA 1
ATOM 693 C C . VAL A 1 91 ? -1.473 -8.489 5.201 1.00 89.81 91 VAL A C 1
ATOM 695 O O . VAL A 1 91 ? -1.955 -9.608 5.008 1.00 89.81 91 VAL A O 1
ATOM 698 N N . LEU A 1 92 ? -0.350 -8.083 4.615 1.00 90.06 92 LEU A N 1
ATOM 699 C CA . LEU A 1 92 ? 0.428 -8.888 3.685 1.00 90.06 92 LEU A CA 1
ATOM 700 C C . LEU A 1 92 ? 0.992 -10.140 4.366 1.00 90.06 92 LEU A C 1
ATOM 702 O O . LEU A 1 92 ? 0.882 -11.234 3.809 1.00 90.06 92 LEU A O 1
ATOM 706 N N . GLU A 1 93 ? 1.510 -10.012 5.590 1.00 86.12 93 GLU A N 1
ATOM 707 C CA . GLU A 1 93 ? 1.955 -11.143 6.406 1.00 86.12 93 GLU A CA 1
ATOM 708 C C . GLU A 1 93 ? 0.811 -12.128 6.669 1.00 86.12 93 GLU A C 1
ATOM 710 O O . GLU A 1 93 ? 0.985 -13.335 6.488 1.00 86.12 93 GLU A O 1
ATOM 715 N N . VAL A 1 94 ? -0.376 -11.644 7.046 1.00 86.31 94 VAL A N 1
ATOM 716 C CA . VAL A 1 94 ? -1.547 -12.506 7.280 1.00 86.31 94 VAL A CA 1
ATOM 717 C C . VAL A 1 94 ? -1.946 -13.245 6.004 1.00 86.31 94 VAL A C 1
ATOM 719 O O . VAL A 1 94 ? -2.128 -14.462 6.047 1.00 86.31 94 VAL A O 1
ATOM 722 N N . VAL A 1 95 ? -2.041 -12.550 4.867 1.00 85.50 95 VAL A N 1
ATOM 723 C CA . VAL A 1 95 ? -2.392 -13.161 3.573 1.00 85.50 95 VAL A CA 1
ATOM 724 C C . VAL A 1 95 ? -1.366 -14.223 3.176 1.00 85.50 95 VAL A C 1
ATOM 726 O O . VAL A 1 95 ? -1.744 -15.337 2.806 1.00 85.50 95 VAL A O 1
ATOM 729 N N . ALA A 1 96 ? -0.075 -13.919 3.307 1.00 83.62 96 ALA A N 1
ATOM 730 C CA . ALA A 1 96 ? 1.001 -14.854 2.998 1.00 83.62 96 ALA A CA 1
ATOM 731 C C . ALA A 1 96 ? 0.966 -16.096 3.905 1.00 83.62 96 ALA A C 1
ATOM 733 O O . ALA A 1 96 ? 1.128 -17.221 3.427 1.00 83.62 96 ALA A O 1
ATOM 734 N N . MET A 1 97 ? 0.707 -15.913 5.204 1.00 82.56 97 MET A N 1
ATOM 735 C CA . MET A 1 97 ? 0.584 -17.019 6.158 1.00 82.56 97 MET A CA 1
ATOM 736 C C . MET A 1 97 ? -0.647 -17.881 5.881 1.00 82.56 97 MET A C 1
ATOM 738 O O . MET A 1 97 ? -0.540 -19.104 5.927 1.00 82.56 97 MET A O 1
ATOM 742 N N . MET A 1 98 ? -1.793 -17.281 5.553 1.00 83.56 98 MET A N 1
ATOM 743 C CA . MET A 1 98 ? -2.996 -18.032 5.179 1.00 83.56 98 MET A CA 1
ATOM 744 C C . MET A 1 98 ? -2.761 -18.865 3.916 1.00 83.56 98 MET A C 1
ATOM 746 O O . MET A 1 98 ? -3.018 -20.065 3.925 1.00 83.56 98 MET A O 1
ATOM 750 N N . ALA A 1 99 ? -2.175 -18.269 2.873 1.00 81.69 99 ALA A N 1
ATOM 751 C CA . ALA A 1 99 ? -1.847 -18.981 1.638 1.00 81.69 99 ALA A CA 1
ATOM 752 C C . ALA A 1 99 ? -0.880 -20.152 1.877 1.00 81.69 99 ALA A C 1
ATOM 754 O O . ALA A 1 99 ? -0.973 -21.192 1.226 1.00 81.69 99 ALA A O 1
ATOM 755 N N . TRP A 1 100 ? 0.055 -20.007 2.816 1.00 80.25 100 TRP A N 1
ATOM 756 C CA . TRP A 1 100 ? 0.943 -21.099 3.200 1.00 80.25 100 TRP A CA 1
ATOM 757 C C . TRP A 1 100 ? 0.249 -22.208 3.984 1.00 80.25 100 TRP A C 1
ATOM 759 O O . TRP A 1 100 ? 0.492 -23.381 3.698 1.00 80.25 100 TRP A O 1
ATOM 769 N N . ILE A 1 101 ? -0.607 -21.856 4.948 1.00 82.31 101 ILE A N 1
ATOM 770 C CA . ILE A 1 101 ? -1.406 -22.836 5.694 1.00 82.31 101 ILE A CA 1
ATOM 771 C C . ILE A 1 101 ? -2.227 -23.677 4.709 1.00 82.31 101 ILE A C 1
ATOM 773 O O . ILE A 1 101 ? -2.212 -24.904 4.803 1.00 82.31 101 ILE A O 1
ATOM 777 N N . ASP A 1 102 ? -2.848 -23.037 3.717 1.00 82.81 102 ASP A N 1
ATOM 778 C CA . ASP A 1 102 ? -3.652 -23.712 2.693 1.00 82.81 102 ASP A CA 1
ATOM 779 C C . ASP A 1 102 ? -2.820 -24.640 1.789 1.00 82.81 102 ASP A C 1
ATOM 781 O O . ASP A 1 102 ? -3.305 -25.692 1.371 1.00 82.81 102 ASP A O 1
ATOM 785 N N . LYS A 1 103 ? -1.545 -24.314 1.521 1.00 81.56 103 LYS A N 1
ATOM 786 C CA . LYS A 1 103 ? -0.619 -25.204 0.789 1.00 81.56 103 LYS A CA 1
ATOM 787 C C . LYS A 1 103 ? -0.278 -26.487 1.565 1.00 81.56 103 LYS A C 1
ATOM 789 O O . LYS A 1 103 ? 0.240 -27.433 0.967 1.00 81.56 103 LYS A O 1
ATOM 794 N N . GLY A 1 104 ? -0.505 -26.530 2.881 1.00 73.25 104 GLY A N 1
ATOM 795 C CA . GLY A 1 104 ? -0.348 -27.723 3.724 1.00 73.25 104 GLY A CA 1
ATOM 796 C C . GLY A 1 104 ? 1.076 -28.292 3.832 1.00 73.25 104 GLY A C 1
ATOM 797 O O . GLY A 1 104 ? 1.258 -29.381 4.373 1.00 73.25 104 GLY A O 1
ATOM 798 N N . SER A 1 105 ? 2.095 -27.600 3.310 1.00 69.81 105 SER A N 1
ATOM 799 C CA . SER A 1 105 ? 3.490 -28.061 3.292 1.00 69.81 105 SER A CA 1
ATOM 800 C C . SER A 1 105 ? 4.488 -26.894 3.188 1.00 69.81 105 SER A C 1
ATOM 802 O O . SER A 1 105 ? 4.148 -25.800 2.743 1.00 69.81 105 SER A O 1
ATOM 804 N N . GLY A 1 106 ? 5.736 -27.118 3.621 1.00 67.06 106 GLY A N 1
ATOM 805 C CA . GLY A 1 106 ? 6.816 -26.117 3.624 1.00 67.06 106 GLY A CA 1
ATOM 806 C C . GLY A 1 106 ? 7.144 -25.568 5.018 1.00 67.06 106 GLY A C 1
ATOM 807 O O . GLY A 1 106 ? 6.460 -25.858 5.993 1.00 67.06 106 GLY A O 1
ATOM 808 N N . THR A 1 107 ? 8.218 -24.783 5.136 1.00 66.88 107 THR A N 1
ATOM 809 C CA . THR A 1 107 ? 8.581 -24.116 6.402 1.00 66.88 107 THR A CA 1
ATOM 810 C C . THR A 1 107 ? 8.049 -22.685 6.421 1.00 66.88 107 THR A C 1
ATOM 812 O O . THR A 1 107 ? 7.966 -22.051 5.375 1.00 66.88 107 THR A O 1
ATOM 815 N N . ARG A 1 108 ? 7.773 -22.123 7.606 1.00 62.44 108 ARG A N 1
ATOM 816 C CA . ARG A 1 108 ? 7.426 -20.693 7.748 1.00 62.44 108 ARG A CA 1
ATOM 817 C C . ARG A 1 108 ? 8.461 -19.781 7.080 1.00 62.44 108 ARG A C 1
ATOM 819 O O . ARG A 1 108 ? 8.111 -18.777 6.468 1.00 62.44 108 ARG A O 1
ATOM 826 N N . SER A 1 109 ? 9.738 -20.150 7.193 1.00 61.44 109 SER A N 1
ATOM 827 C CA . SER A 1 109 ? 10.838 -19.435 6.551 1.00 61.44 109 SER A CA 1
ATOM 828 C C . SER A 1 109 ? 10.684 -19.419 5.033 1.00 61.44 109 SER A C 1
ATOM 830 O O . SER A 1 109 ? 10.899 -18.367 4.451 1.00 61.44 109 SER A O 1
ATOM 832 N N . ALA A 1 110 ? 10.226 -20.521 4.422 1.00 59.94 110 ALA A N 1
ATOM 833 C CA . ALA A 1 110 ? 10.014 -20.634 2.980 1.00 59.94 110 ALA A CA 1
ATOM 834 C C . ALA A 1 110 ? 9.015 -19.606 2.433 1.00 59.94 110 ALA A C 1
ATOM 836 O O . ALA A 1 110 ? 9.219 -19.130 1.338 1.00 59.94 110 ALA A O 1
ATOM 837 N N . ILE A 1 111 ? 8.001 -19.176 3.184 1.00 58.81 111 ILE A N 1
ATOM 838 C CA . ILE A 1 111 ? 7.024 -18.163 2.725 1.00 58.81 111 ILE A CA 1
ATOM 839 C C . ILE A 1 111 ? 7.668 -16.779 2.631 1.00 58.81 111 ILE A C 1
ATOM 841 O O . ILE A 1 111 ? 7.453 -16.037 1.679 1.00 58.81 111 ILE A O 1
ATOM 845 N N . ARG A 1 112 ? 8.469 -16.434 3.647 1.00 53.47 112 ARG A N 1
ATOM 846 C CA . ARG A 1 112 ? 9.162 -15.144 3.731 1.00 53.47 112 ARG A CA 1
ATOM 847 C C . ARG A 1 112 ? 10.388 -15.112 2.811 1.00 53.47 112 ARG A C 1
ATOM 849 O O . ARG A 1 112 ? 10.810 -14.038 2.395 1.00 53.47 112 ARG A O 1
ATOM 856 N N . THR A 1 113 ? 10.956 -16.278 2.482 1.00 49.06 113 THR A N 1
ATOM 857 C CA . THR A 1 113 ? 12.092 -16.425 1.556 1.00 49.06 113 THR A CA 1
ATOM 858 C C . THR A 1 113 ? 11.691 -16.773 0.119 1.00 49.06 113 THR A C 1
ATOM 860 O O . THR A 1 113 ? 12.486 -16.542 -0.794 1.00 49.06 113 THR A O 1
ATOM 863 N N . GLU A 1 114 ? 10.478 -17.266 -0.135 1.00 52.28 114 GLU A N 1
ATOM 864 C CA . GLU A 1 114 ? 9.870 -17.358 -1.465 1.00 52.28 114 GLU A CA 1
ATOM 865 C C . GLU A 1 114 ? 9.531 -15.935 -1.895 1.00 52.28 114 GLU A C 1
ATOM 867 O O . GLU A 1 114 ? 8.405 -15.518 -1.686 1.00 52.28 114 GLU A O 1
ATOM 872 N N . LYS A 1 115 ? 10.533 -15.183 -2.383 1.00 54.03 115 LYS A N 1
ATOM 873 C CA . LYS A 1 115 ? 10.571 -14.053 -3.354 1.00 54.03 115 LYS A CA 1
ATOM 874 C C . LYS A 1 115 ? 9.328 -13.166 -3.616 1.00 54.03 115 LYS A C 1
ATOM 876 O O . LYS A 1 115 ? 9.342 -12.414 -4.579 1.00 54.03 115 LYS A O 1
ATOM 881 N N . THR A 1 116 ? 8.282 -13.222 -2.812 1.00 56.84 116 THR A N 1
ATOM 882 C CA . THR A 1 116 ? 6.937 -12.705 -3.097 1.00 56.84 116 THR A CA 1
ATOM 883 C C . THR A 1 116 ? 6.591 -11.590 -2.114 1.00 56.84 116 THR A C 1
ATOM 885 O O . THR A 1 116 ? 5.912 -10.644 -2.482 1.00 56.84 116 THR A O 1
ATOM 888 N N . VAL A 1 117 ? 7.129 -11.665 -0.888 1.00 71.19 117 VAL A N 1
ATOM 889 C CA . VAL A 1 117 ? 6.938 -10.690 0.202 1.00 71.19 117 VAL A CA 1
ATOM 890 C C . VAL A 1 117 ? 8.297 -10.176 0.696 1.00 71.19 117 VAL A C 1
ATOM 892 O O . VAL A 1 117 ? 8.617 -10.200 1.879 1.00 71.19 117 VAL A O 1
ATOM 895 N N . CYS A 1 118 ? 9.181 -9.804 -0.229 1.00 81.88 118 CYS A N 1
ATOM 896 C CA . CYS A 1 118 ? 10.435 -9.136 0.119 1.00 81.88 118 CYS A CA 1
ATOM 897 C C . CYS A 1 118 ? 10.484 -7.750 -0.521 1.00 81.88 118 CYS A C 1
ATOM 899 O O . CYS A 1 118 ? 9.859 -7.525 -1.556 1.00 81.88 118 CYS A O 1
ATOM 901 N N . ASN A 1 119 ? 11.273 -6.838 0.051 1.00 88.62 119 ASN A N 1
ATOM 902 C CA . ASN A 1 119 ? 11.335 -5.447 -0.411 1.00 88.62 119 ASN A CA 1
ATOM 903 C C . ASN A 1 119 ? 11.656 -5.329 -1.911 1.00 88.62 119 ASN A C 1
ATOM 905 O O . ASN A 1 119 ? 11.130 -4.447 -2.577 1.00 88.62 119 ASN A O 1
ATOM 909 N N . LEU A 1 120 ? 12.484 -6.229 -2.459 1.00 88.44 120 LEU A N 1
ATOM 910 C CA . LEU A 1 120 ? 12.789 -6.252 -3.895 1.00 88.44 120 LEU A CA 1
ATOM 911 C C . LEU A 1 120 ? 11.582 -6.667 -4.747 1.00 88.44 120 LEU A C 1
ATOM 913 O O . LEU A 1 120 ? 11.394 -6.120 -5.828 1.00 88.44 120 LEU A O 1
ATOM 917 N N . ALA A 1 121 ? 10.769 -7.607 -4.263 1.00 86.25 121 ALA A N 1
ATOM 918 C CA . ALA A 1 121 ? 9.545 -8.024 -4.937 1.00 86.25 121 ALA A CA 1
ATOM 919 C C . ALA A 1 121 ? 8.490 -6.916 -4.892 1.00 86.25 121 ALA A C 1
ATOM 921 O O . ALA A 1 121 ? 7.910 -6.592 -5.918 1.00 86.25 121 ALA A O 1
ATOM 922 N N . LEU A 1 122 ? 8.301 -6.274 -3.736 1.00 91.81 122 LEU A N 1
ATOM 923 C CA . LEU A 1 122 ? 7.362 -5.159 -3.587 1.00 91.81 122 LEU A CA 1
ATOM 924 C C . LEU A 1 122 ? 7.783 -3.941 -4.413 1.00 91.81 122 LEU A C 1
ATOM 926 O O . LEU A 1 122 ? 6.956 -3.333 -5.086 1.00 91.81 122 LEU A O 1
ATOM 930 N N . GLN A 1 123 ? 9.082 -3.640 -4.447 1.00 93.50 123 GLN A N 1
ATOM 931 C CA . GLN A 1 123 ? 9.643 -2.654 -5.363 1.00 93.50 123 GLN A CA 1
ATOM 932 C C . GLN A 1 123 ? 9.326 -2.998 -6.822 1.00 93.50 123 GLN A C 1
ATOM 934 O O . GLN A 1 123 ? 8.903 -2.121 -7.572 1.00 93.50 123 GLN A O 1
ATOM 939 N N . ALA A 1 124 ? 9.554 -4.250 -7.234 1.00 90.50 124 ALA A N 1
ATOM 940 C CA . ALA A 1 124 ? 9.268 -4.685 -8.595 1.00 90.50 124 ALA A CA 1
ATOM 941 C C . ALA A 1 124 ? 7.779 -4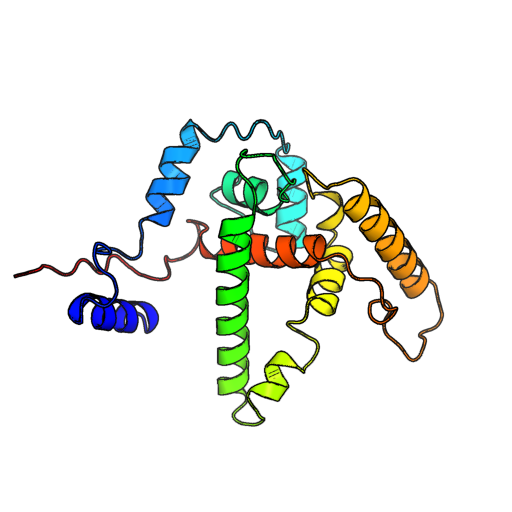.512 -8.920 1.00 90.50 124 ALA A C 1
ATOM 943 O O . ALA A 1 124 ? 7.460 -3.859 -9.908 1.00 90.50 124 ALA A O 1
ATOM 944 N N . THR A 1 125 ? 6.891 -4.968 -8.032 1.00 92.19 125 THR A N 1
ATOM 945 C CA . THR A 1 125 ? 5.439 -4.782 -8.141 1.00 92.19 125 THR A CA 1
ATOM 946 C C . THR A 1 125 ? 5.071 -3.314 -8.329 1.00 92.19 125 THR A C 1
ATOM 948 O O . THR A 1 125 ? 4.314 -3.002 -9.241 1.00 92.19 125 THR A O 1
ATOM 951 N N . CYS A 1 126 ? 5.635 -2.408 -7.523 1.00 95.50 126 CYS A N 1
ATOM 952 C CA . CYS A 1 126 ? 5.372 -0.968 -7.604 1.00 95.50 126 CYS A CA 1
ATOM 953 C C . CYS A 1 126 ? 5.668 -0.395 -9.000 1.00 95.50 126 CYS A C 1
ATOM 955 O O . CYS A 1 126 ? 4.848 0.337 -9.553 1.00 95.50 126 CYS A O 1
ATOM 957 N N . ILE A 1 127 ? 6.809 -0.776 -9.586 1.00 94.94 127 ILE A N 1
ATOM 958 C CA . ILE A 1 127 ? 7.212 -0.371 -10.941 1.00 94.94 127 ILE A CA 1
ATOM 959 C C . ILE A 1 127 ? 6.336 -1.041 -12.010 1.00 94.94 127 ILE A C 1
ATOM 961 O O . ILE A 1 127 ? 5.942 -0.399 -12.980 1.00 94.94 127 ILE A O 1
ATOM 965 N N . GLU A 1 128 ? 6.039 -2.333 -11.863 1.00 92.44 128 GLU A N 1
ATOM 966 C CA . GLU A 1 128 ? 5.306 -3.113 -12.867 1.00 92.44 128 GLU A CA 1
ATOM 967 C C . GLU A 1 128 ? 3.868 -2.633 -13.053 1.00 92.44 128 GLU A C 1
ATOM 969 O O . GLU A 1 128 ? 3.384 -2.592 -14.186 1.00 92.44 128 GLU A O 1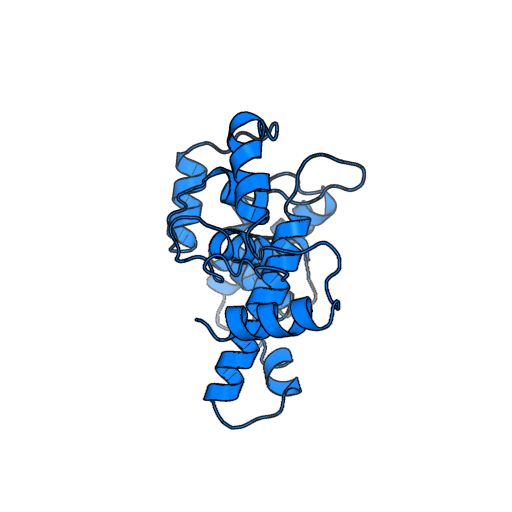
ATOM 974 N N . ILE A 1 129 ? 3.206 -2.241 -11.963 1.00 94.56 129 ILE A N 1
ATOM 975 C CA . ILE A 1 129 ? 1.841 -1.703 -12.000 1.00 94.56 129 ILE A CA 1
ATOM 976 C C . ILE A 1 129 ? 1.811 -0.171 -12.164 1.00 94.56 129 ILE A C 1
ATOM 978 O O . ILE A 1 129 ? 0.734 0.404 -12.279 1.00 94.56 129 ILE A O 1
ATOM 982 N N . GLY A 1 130 ? 2.974 0.493 -12.182 1.00 94.75 130 GLY A N 1
ATOM 983 C CA . GLY A 1 130 ? 3.107 1.930 -12.444 1.00 94.75 130 GLY A CA 1
ATOM 984 C C . GLY A 1 130 ? 2.801 2.861 -11.265 1.00 94.75 130 GLY A C 1
ATOM 985 O O . GLY A 1 130 ? 2.621 4.059 -11.476 1.00 94.75 130 GLY A O 1
ATOM 986 N N . LEU A 1 131 ? 2.751 2.358 -10.024 1.00 95.44 131 LEU A N 1
ATOM 987 C CA . LEU A 1 131 ? 2.490 3.195 -8.841 1.00 95.44 131 LEU A CA 1
ATOM 988 C C . LEU A 1 131 ? 3.582 4.239 -8.595 1.00 95.44 131 LEU A C 1
ATOM 990 O O . LEU A 1 131 ? 3.296 5.305 -8.052 1.00 95.44 131 LEU A O 1
ATOM 994 N N . ASP A 1 132 ? 4.817 3.958 -9.007 1.00 94.94 132 ASP A N 1
ATOM 995 C CA . ASP A 1 132 ? 5.981 4.828 -8.827 1.00 94.94 132 ASP A CA 1
ATOM 996 C C . ASP A 1 132 ? 5.766 6.247 -9.367 1.00 94.94 132 ASP A C 1
ATOM 998 O O . ASP A 1 132 ? 6.239 7.221 -8.779 1.00 94.94 132 ASP A O 1
ATOM 1002 N N . SER A 1 133 ? 5.010 6.364 -10.460 1.00 93.81 133 SER A N 1
ATOM 1003 C CA . SER A 1 133 ? 4.746 7.634 -11.139 1.00 93.81 133 SER A CA 1
ATOM 1004 C C . SER A 1 133 ? 3.731 8.507 -10.393 1.00 93.81 133 SER A C 1
ATOM 1006 O O . SER A 1 133 ? 3.648 9.707 -10.652 1.00 93.81 133 SER A O 1
ATOM 1008 N N . HIS A 1 134 ? 3.015 7.929 -9.427 1.00 93.94 134 HIS A N 1
ATOM 1009 C CA . HIS A 1 134 ? 1.987 8.600 -8.635 1.00 93.94 134 HIS A CA 1
ATOM 1010 C C . HIS A 1 134 ? 2.447 8.924 -7.205 1.00 93.94 134 HIS A C 1
ATOM 1012 O O . HIS A 1 134 ? 1.708 9.554 -6.452 1.00 93.94 134 HIS A O 1
ATOM 1018 N N . ILE A 1 135 ? 3.668 8.544 -6.807 1.00 93.19 135 ILE A N 1
ATOM 1019 C CA . ILE A 1 135 ? 4.174 8.801 -5.451 1.00 93.19 135 ILE A CA 1
ATOM 1020 C C . ILE A 1 135 ? 4.431 10.299 -5.256 1.00 93.19 135 ILE A C 1
ATOM 1022 O O . ILE A 1 135 ? 5.306 10.897 -5.894 1.00 93.19 135 ILE A O 1
ATOM 1026 N N . LYS A 1 136 ? 3.725 10.916 -4.305 1.00 89.62 136 LYS A N 1
ATOM 1027 C CA . LYS A 1 136 ? 4.001 12.298 -3.878 1.00 89.62 136 LYS A CA 1
ATOM 1028 C C . LYS A 1 136 ? 4.949 12.300 -2.679 1.00 89.62 136 LYS A C 1
ATOM 1030 O O . LYS A 1 136 ? 5.040 11.335 -1.928 1.00 89.62 136 LYS A O 1
ATOM 1035 N N . LYS A 1 137 ? 5.639 13.432 -2.490 1.00 81.75 137 LYS A N 1
ATOM 1036 C CA . LYS A 1 137 ? 6.597 13.670 -1.391 1.00 81.75 137 LYS A CA 1
ATOM 1037 C C . LYS A 1 137 ? 7.711 12.617 -1.313 1.00 81.75 137 LYS A C 1
ATOM 1039 O O . LYS A 1 137 ? 7.884 11.917 -0.331 1.00 81.75 137 LYS A O 1
ATOM 1044 N N . CYS A 1 138 ? 8.525 12.561 -2.361 1.00 79.06 138 CYS A N 1
ATOM 1045 C CA . CYS A 1 138 ? 9.704 11.701 -2.416 1.00 79.06 138 CYS A CA 1
ATOM 1046 C C . CYS A 1 138 ? 10.985 12.529 -2.211 1.00 79.06 138 CYS A C 1
ATOM 1048 O O . CYS A 1 138 ? 11.154 13.580 -2.848 1.00 79.06 138 CYS A O 1
ATOM 1050 N N . CYS A 1 139 ? 11.890 12.087 -1.331 1.00 83.56 139 CYS A N 1
ATOM 1051 C CA . CYS A 1 139 ? 13.154 12.792 -1.120 1.00 83.56 139 CYS A CA 1
ATOM 1052 C C . CYS A 1 139 ? 14.059 12.683 -2.371 1.00 83.56 139 CYS A C 1
ATOM 1054 O O . CYS A 1 139 ? 13.937 11.725 -3.135 1.00 83.56 139 CYS A O 1
ATOM 1056 N N . PRO A 1 140 ? 14.991 13.627 -2.618 1.00 86.69 140 PRO A N 1
ATOM 1057 C CA . PRO A 1 140 ? 15.825 13.602 -3.826 1.00 86.69 140 PRO A CA 1
ATOM 1058 C C . PRO A 1 140 ? 16.623 12.306 -4.011 1.00 86.69 140 PRO A C 1
ATOM 1060 O O . PRO A 1 14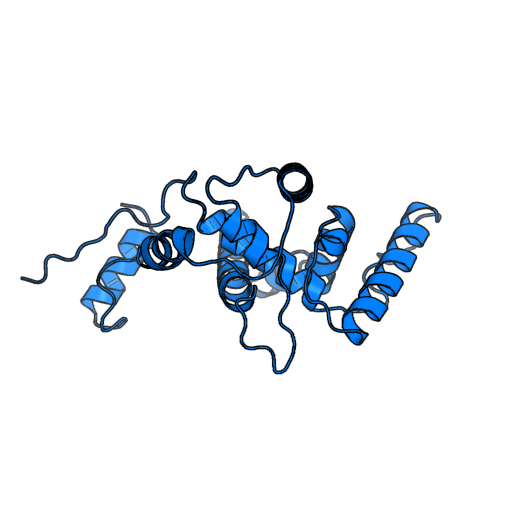0 ? 16.824 11.860 -5.138 1.00 86.69 140 PRO A O 1
ATOM 1063 N N . LYS A 1 141 ? 17.049 11.687 -2.900 1.00 87.31 141 LYS A N 1
ATOM 1064 C CA . LYS A 1 141 ? 17.733 10.393 -2.916 1.00 87.31 141 LYS A CA 1
ATOM 1065 C C . LYS A 1 141 ? 16.814 9.304 -3.465 1.00 87.31 141 LYS A C 1
ATOM 1067 O O . LYS A 1 141 ? 17.204 8.616 -4.397 1.00 87.31 141 LYS A O 1
ATOM 1072 N N . ASP A 1 142 ? 15.607 9.176 -2.926 1.00 89.19 142 ASP A N 1
ATOM 1073 C CA . ASP A 1 142 ? 14.661 8.148 -3.361 1.00 89.19 142 ASP A CA 1
ATOM 1074 C C . ASP A 1 142 ? 14.257 8.352 -4.821 1.00 89.19 142 ASP A C 1
ATOM 1076 O O . ASP A 1 142 ? 14.272 7.391 -5.581 1.00 89.19 142 ASP A O 1
ATOM 1080 N N . LYS A 1 143 ? 14.043 9.600 -5.263 1.00 89.81 143 LYS A N 1
ATOM 1081 C CA . LYS A 1 143 ? 13.800 9.909 -6.684 1.00 89.81 143 LYS A CA 1
ATOM 1082 C C . LYS A 1 143 ? 14.912 9.381 -7.592 1.00 89.81 143 LYS A C 1
ATOM 1084 O O . LYS A 1 143 ? 14.625 8.738 -8.593 1.00 89.81 143 LYS A O 1
ATOM 1089 N N . ALA A 1 144 ? 16.177 9.609 -7.233 1.00 91.12 144 ALA A N 1
ATOM 1090 C CA . ALA A 1 144 ? 17.307 9.110 -8.016 1.00 91.12 144 ALA A CA 1
ATOM 1091 C C . ALA A 1 144 ? 17.351 7.571 -8.068 1.00 91.12 144 ALA A C 1
ATOM 1093 O O . ALA A 1 144 ? 17.670 7.000 -9.110 1.00 91.12 144 ALA A O 1
ATOM 1094 N N . TYR A 1 145 ? 17.007 6.898 -6.965 1.00 91.81 145 TYR A N 1
ATOM 1095 C CA . TYR A 1 145 ? 16.908 5.438 -6.940 1.00 91.81 145 TYR A CA 1
ATOM 1096 C C . TYR A 1 145 ? 15.754 4.936 -7.813 1.00 91.81 145 TYR A C 1
ATOM 1098 O O . TYR A 1 145 ? 15.959 4.007 -8.589 1.00 91.81 145 TYR A O 1
ATOM 1106 N N . ILE A 1 146 ? 14.574 5.554 -7.720 1.00 92.75 146 ILE A N 1
ATOM 1107 C CA . ILE A 1 146 ? 13.396 5.202 -8.522 1.00 92.75 146 ILE A CA 1
ATOM 1108 C C . ILE A 1 146 ? 13.728 5.292 -10.014 1.00 92.75 146 ILE A C 1
ATOM 1110 O O . ILE A 1 146 ? 13.526 4.318 -10.734 1.00 92.75 146 ILE A O 1
ATOM 1114 N N . GLU A 1 147 ? 14.327 6.394 -10.471 1.00 92.88 147 GLU A N 1
ATOM 1115 C CA . GLU A 1 147 ? 14.712 6.553 -11.881 1.00 92.88 147 GLU A CA 1
ATOM 1116 C C . GLU A 1 147 ? 15.725 5.494 -12.342 1.00 92.88 147 GLU A C 1
ATOM 1118 O O . GLU A 1 147 ? 15.586 4.918 -13.424 1.00 92.88 147 GLU A O 1
ATOM 1123 N N . ALA A 1 148 ? 16.714 5.163 -11.508 1.00 92.00 148 ALA A N 1
ATOM 1124 C CA . ALA A 1 148 ? 17.672 4.105 -11.820 1.00 92.00 148 ALA A CA 1
ATOM 1125 C C . ALA A 1 148 ? 17.006 2.716 -11.900 1.00 92.00 148 ALA A C 1
ATOM 1127 O O . ALA A 1 148 ? 17.317 1.930 -12.797 1.00 92.00 148 ALA A O 1
ATOM 1128 N N . ILE A 1 149 ? 16.050 2.417 -11.015 1.00 92.19 149 ILE A N 1
ATOM 1129 C CA . ILE A 1 149 ? 15.276 1.167 -11.045 1.00 92.19 149 ILE A CA 1
ATOM 1130 C C . ILE A 1 149 ? 14.392 1.108 -12.300 1.00 92.19 149 ILE A C 1
ATOM 1132 O O . ILE A 1 149 ? 14.335 0.067 -12.958 1.00 92.19 149 ILE A O 1
ATOM 1136 N N . LYS A 1 150 ? 13.744 2.217 -12.680 1.00 91.44 150 LYS A N 1
ATOM 1137 C CA . LYS A 1 150 ? 12.936 2.311 -13.909 1.00 91.44 150 LYS A CA 1
ATOM 1138 C C . LYS A 1 150 ? 13.774 2.059 -15.155 1.00 91.44 150 LYS A C 1
ATOM 1140 O O . LYS A 1 150 ? 13.341 1.324 -16.040 1.00 91.44 150 LYS A O 1
ATOM 1145 N N . ALA A 1 151 ? 14.987 2.605 -15.215 1.00 90.31 151 ALA A N 1
ATOM 1146 C CA . ALA A 1 151 ? 15.906 2.346 -16.319 1.00 90.31 151 ALA A CA 1
ATOM 1147 C C . ALA A 1 151 ? 16.249 0.849 -16.438 1.00 90.31 151 ALA A C 1
ATOM 1149 O O . ALA A 1 151 ? 16.197 0.296 -17.539 1.00 90.31 151 ALA A O 1
ATOM 1150 N N . LEU A 1 152 ? 16.513 0.171 -15.312 1.00 88.69 152 LEU A N 1
ATOM 1151 C CA . LEU A 1 152 ? 16.735 -1.282 -15.286 1.00 88.69 152 LEU A CA 1
ATOM 1152 C C . LEU A 1 152 ? 15.499 -2.065 -15.746 1.00 88.69 152 LEU A C 1
ATOM 1154 O O . LEU A 1 152 ? 15.630 -3.028 -16.501 1.00 88.69 152 LEU A O 1
ATOM 1158 N N . TYR A 1 153 ? 14.302 -1.644 -15.332 1.00 88.62 153 TYR A N 1
ATOM 1159 C CA . TYR A 1 153 ? 13.045 -2.255 -15.764 1.00 88.62 153 TYR A CA 1
ATOM 1160 C C . TYR A 1 153 ? 12.838 -2.144 -17.284 1.00 88.62 153 TYR A C 1
ATOM 1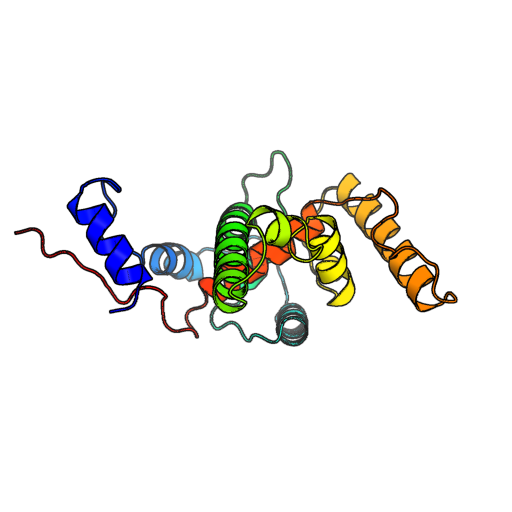162 O O . TYR A 1 153 ? 12.575 -3.146 -17.952 1.00 88.62 153 TYR A O 1
ATOM 1170 N N . VAL A 1 154 ? 13.028 -0.950 -17.855 1.00 87.31 154 VAL A N 1
ATOM 1171 C CA . VAL A 1 154 ? 12.917 -0.708 -19.306 1.00 87.31 154 VAL A CA 1
ATOM 1172 C C . VAL A 1 154 ? 13.960 -1.516 -20.082 1.00 87.31 154 VAL A C 1
ATOM 1174 O O . VAL A 1 154 ? 13.637 -2.149 -21.094 1.00 87.31 154 VAL A O 1
ATOM 1177 N N . GLN A 1 155 ? 15.202 -1.557 -19.593 1.00 85.69 155 GLN A N 1
ATOM 1178 C CA . GLN A 1 155 ? 16.253 -2.383 -20.183 1.00 85.69 155 GLN A CA 1
ATOM 1179 C C . GLN A 1 155 ? 15.855 -3.863 -20.172 1.00 85.69 155 GLN A C 1
ATOM 1181 O O . GLN A 1 155 ? 15.956 -4.538 -21.194 1.00 85.69 155 GLN A O 1
ATOM 1186 N N . ALA A 1 156 ? 15.341 -4.375 -19.056 1.00 84.00 156 ALA A N 1
ATOM 1187 C CA . ALA A 1 156 ? 14.928 -5.769 -18.946 1.00 84.00 156 ALA A CA 1
ATOM 1188 C C . ALA A 1 156 ? 13.764 -6.139 -19.880 1.00 84.00 156 ALA A C 1
ATOM 1190 O O . ALA A 1 156 ? 13.733 -7.257 -20.386 1.00 84.00 156 ALA A O 1
ATOM 1191 N N . LYS A 1 157 ? 12.838 -5.211 -20.159 1.00 82.25 157 LYS A N 1
ATOM 1192 C CA . LYS A 1 157 ? 11.734 -5.424 -21.117 1.00 82.25 157 LYS A CA 1
ATOM 1193 C C . LYS A 1 157 ? 12.183 -5.472 -22.579 1.00 82.25 157 LYS A C 1
ATOM 1195 O O . LYS A 1 157 ? 11.484 -6.046 -23.406 1.00 82.25 157 LYS A O 1
ATOM 1200 N N . THR A 1 158 ? 13.315 -4.852 -22.898 1.00 81.38 158 THR A N 1
ATOM 1201 C CA . THR A 1 158 ? 13.846 -4.735 -24.269 1.00 81.38 158 THR A CA 1
ATOM 1202 C C . THR A 1 158 ? 14.984 -5.715 -24.563 1.00 81.38 158 THR A C 1
ATOM 1204 O O . THR A 1 158 ? 15.300 -5.964 -25.725 1.00 81.38 158 THR A O 1
ATOM 1207 N N . SER A 1 159 ? 15.588 -6.290 -23.523 1.00 74.38 159 SER A N 1
ATOM 1208 C CA . SER A 1 159 ? 16.706 -7.230 -23.622 1.00 74.38 159 SER A CA 1
ATOM 1209 C C . SER A 1 159 ? 16.237 -8.678 -23.792 1.00 74.38 159 SER A C 1
ATOM 1211 O O . SER A 1 159 ? 15.158 -9.060 -23.345 1.00 74.38 159 SER A O 1
ATOM 1213 N N . ILE A 1 160 ? 17.094 -9.523 -24.373 1.00 67.69 160 ILE A N 1
ATOM 1214 C CA . ILE A 1 160 ? 16.943 -10.988 -24.316 1.00 67.69 160 ILE A CA 1
ATOM 1215 C C . ILE A 1 160 ? 16.957 -11.417 -22.832 1.00 67.69 160 ILE A C 1
ATOM 1217 O O . ILE A 1 160 ? 17.782 -10.884 -22.083 1.00 67.69 160 ILE A O 1
ATOM 1221 N N . PRO A 1 161 ? 16.095 -12.359 -22.389 1.00 63.47 161 PRO A N 1
ATOM 1222 C CA . PRO A 1 161 ? 16.020 -12.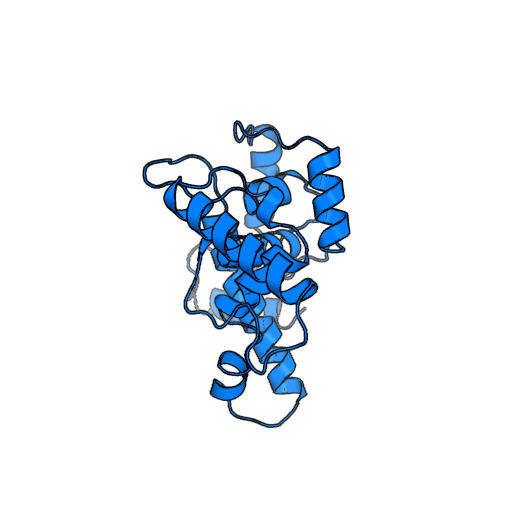760 -20.985 1.00 63.47 161 PRO A CA 1
ATOM 1223 C C . PRO A 1 161 ? 17.394 -13.172 -20.449 1.00 63.47 161 PRO A C 1
ATOM 1225 O O . PRO A 1 161 ? 18.007 -14.112 -20.957 1.00 63.47 161 PRO A O 1
ATOM 1228 N N . CYS A 1 162 ? 17.891 -12.469 -19.431 1.00 57.50 162 CYS A N 1
ATOM 1229 C CA . CYS A 1 162 ? 19.100 -12.873 -18.722 1.00 57.50 162 CYS A CA 1
ATOM 1230 C C . CYS A 1 162 ? 18.736 -13.772 -17.526 1.00 57.50 162 CYS A C 1
ATOM 1232 O O . CYS A 1 162 ? 17.604 -13.772 -17.046 1.00 57.50 162 CYS A O 1
ATOM 1234 N N . ASN A 1 163 ? 19.703 -14.545 -17.021 1.00 61.22 163 ASN A N 1
ATOM 1235 C CA . ASN A 1 163 ? 19.479 -15.517 -15.93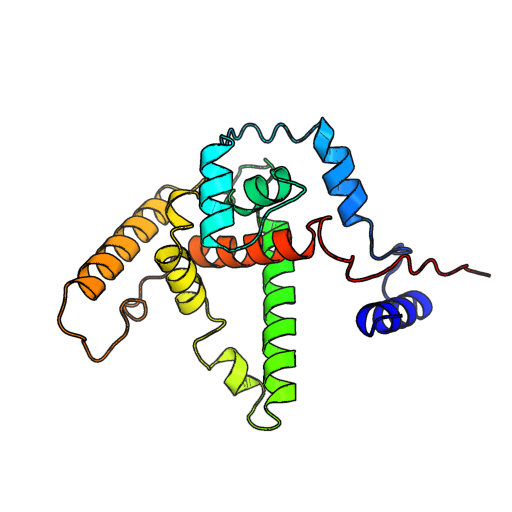9 1.00 61.22 163 ASN A CA 1
ATOM 1236 C C . ASN A 1 163 ? 19.114 -14.896 -14.575 1.00 61.22 163 ASN A C 1
ATOM 1238 O O . ASN A 1 163 ? 18.817 -15.639 -13.640 1.00 61.22 163 ASN A O 1
ATOM 1242 N N . LYS A 1 164 ? 19.154 -13.565 -14.425 1.00 64.00 164 LYS A N 1
ATOM 1243 C CA . LYS A 1 164 ? 18.799 -12.878 -13.178 1.00 64.00 164 LYS A CA 1
ATOM 1244 C C . LYS A 1 164 ? 17.669 -11.879 -13.412 1.00 64.00 164 LYS A C 1
ATOM 1246 O O . LYS A 1 164 ? 17.720 -11.139 -14.388 1.00 64.00 164 LYS A O 1
ATOM 1251 N N . PRO A 1 165 ? 16.669 -11.806 -12.524 1.00 70.75 165 PRO A N 1
ATOM 1252 C CA . PRO A 1 165 ? 15.620 -10.810 -12.669 1.00 70.75 165 PRO A CA 1
ATOM 1253 C C . PRO A 1 165 ? 16.171 -9.385 -12.492 1.00 70.75 165 PRO A C 1
ATOM 1255 O O . PRO A 1 165 ? 17.164 -9.172 -11.793 1.00 70.75 165 PRO A O 1
ATOM 1258 N N . TYR A 1 166 ? 15.519 -8.392 -13.104 1.00 75.06 166 TYR A N 1
ATOM 1259 C CA . TYR A 1 166 ? 16.005 -7.003 -13.104 1.00 75.06 166 TYR A CA 1
ATOM 1260 C C . TYR A 1 166 ? 16.055 -6.374 -11.706 1.00 75.06 166 TYR A C 1
ATOM 1262 O O . TYR A 1 166 ? 16.846 -5.468 -11.461 1.00 75.06 166 TYR A O 1
ATOM 1270 N N . TRP A 1 167 ? 15.223 -6.855 -10.781 1.00 71.19 167 TRP A N 1
ATOM 1271 C CA . TRP A 1 167 ? 15.194 -6.395 -9.395 1.00 71.19 167 TRP A CA 1
ATOM 1272 C C . TRP A 1 167 ? 16.331 -6.975 -8.537 1.00 71.19 167 TRP A C 1
ATOM 1274 O O . TRP A 1 167 ? 16.547 -6.506 -7.427 1.00 71.19 167 TRP A O 1
ATOM 1284 N N . ASP A 1 168 ? 17.104 -7.949 -9.032 1.00 73.00 168 ASP A N 1
ATOM 1285 C CA . ASP A 1 168 ? 18.233 -8.574 -8.319 1.00 73.00 168 ASP A CA 1
ATOM 1286 C C . ASP A 1 168 ? 19.593 -7.989 -8.759 1.00 73.00 168 ASP A C 1
ATOM 1288 O O . ASP A 1 168 ? 20.528 -8.703 -9.125 1.00 73.00 168 ASP A O 1
ATOM 1292 N N . GLN A 1 169 ? 19.681 -6.654 -8.779 1.00 72.56 169 GLN A N 1
ATOM 1293 C CA . GLN A 1 169 ? 20.870 -5.887 -9.203 1.00 72.56 169 GLN A CA 1
ATOM 1294 C C . GLN A 1 169 ? 21.523 -5.105 -8.046 1.00 72.56 169 GLN A C 1
ATOM 1296 O O . GLN A 1 169 ? 22.384 -4.258 -8.266 1.00 72.56 169 GLN A O 1
ATOM 1301 N N . GLY A 1 170 ? 21.108 -5.364 -6.800 1.00 78.25 170 GLY A N 1
ATOM 1302 C CA . GLY A 1 170 ? 21.631 -4.684 -5.606 1.00 78.25 170 GLY A CA 1
ATOM 1303 C C . GLY A 1 170 ? 21.101 -3.260 -5.385 1.00 78.25 170 GLY A C 1
ATOM 1304 O O . GLY A 1 170 ? 21.606 -2.557 -4.512 1.00 78.25 170 GLY A O 1
ATOM 1305 N N . LEU A 1 171 ? 20.085 -2.837 -6.146 1.00 86.44 171 LEU A N 1
ATOM 1306 C CA . LEU A 1 171 ? 19.461 -1.519 -6.034 1.00 86.44 171 LEU A CA 1
ATOM 1307 C C . LEU A 1 171 ? 18.081 -1.624 -5.368 1.00 86.44 171 LEU A C 1
ATOM 1309 O O . LEU A 1 171 ? 17.169 -2.248 -5.910 1.00 86.44 171 LEU A O 1
ATOM 1313 N N . LEU A 1 172 ? 17.935 -0.992 -4.200 1.00 90.00 172 LEU A N 1
ATOM 1314 C CA . LEU A 1 172 ? 16.706 -1.008 -3.408 1.00 90.00 172 LEU A CA 1
ATOM 1315 C C . LEU A 1 172 ? 16.288 0.412 -3.000 1.00 90.00 172 LEU A C 1
ATOM 1317 O O . LEU A 1 172 ? 17.055 1.129 -2.358 1.00 90.00 172 LEU A O 1
ATOM 1321 N N . CYS A 1 173 ? 15.049 0.775 -3.312 1.00 92.44 173 CYS A N 1
ATOM 1322 C CA . CYS A 1 173 ? 14.332 1.931 -2.794 1.00 92.44 173 CYS A CA 1
ATOM 1323 C C . CYS A 1 173 ? 13.163 1.432 -1.938 1.00 92.44 173 CYS A C 1
ATOM 1325 O O . CYS A 1 173 ? 12.164 0.947 -2.469 1.00 92.44 173 CYS A O 1
ATOM 1327 N N . LYS A 1 174 ? 13.293 1.541 -0.609 1.00 91.25 174 LYS A N 1
ATOM 1328 C CA . LYS A 1 174 ? 12.278 1.039 0.333 1.00 91.25 174 LYS A CA 1
ATOM 1329 C C . LYS A 1 174 ? 10.918 1.712 0.110 1.00 91.25 174 LYS A C 1
ATOM 1331 O O . LYS A 1 174 ? 9.915 1.019 0.082 1.00 91.25 174 LYS A O 1
ATOM 1336 N N . THR A 1 175 ? 10.925 3.005 -0.223 1.00 93.94 175 THR A N 1
ATOM 1337 C CA . THR A 1 175 ? 9.737 3.813 -0.535 1.00 93.94 175 THR A CA 1
ATOM 1338 C C . THR A 1 175 ? 8.814 3.165 -1.571 1.00 93.94 175 THR A C 1
ATOM 1340 O O . THR A 1 175 ? 7.599 3.284 -1.460 1.00 93.94 175 THR A O 1
ATOM 1343 N N . LEU A 1 176 ? 9.359 2.449 -2.564 1.00 95.12 176 LEU A N 1
ATOM 1344 C CA . LEU A 1 176 ? 8.537 1.745 -3.555 1.00 95.12 176 LEU A CA 1
ATOM 1345 C C . LEU A 1 176 ? 7.763 0.574 -2.936 1.00 95.12 176 LEU A C 1
ATOM 1347 O O . LEU A 1 176 ? 6.598 0.382 -3.271 1.00 95.12 176 LEU A O 1
ATOM 1351 N N . GLY A 1 177 ? 8.392 -0.186 -2.036 1.00 94.56 177 GLY A N 1
ATOM 1352 C CA . GLY A 1 177 ? 7.723 -1.258 -1.298 1.00 94.56 177 GLY A CA 1
ATOM 1353 C C . GLY A 1 177 ? 6.737 -0.719 -0.263 1.00 94.56 177 GLY A C 1
ATOM 1354 O O . GLY A 1 177 ? 5.596 -1.173 -0.226 1.00 94.56 177 GLY A O 1
ATOM 1355 N N . ASP A 1 178 ? 7.141 0.321 0.468 1.00 95.25 178 ASP A N 1
ATOM 1356 C CA . ASP A 1 178 ? 6.334 0.966 1.509 1.00 95.25 178 ASP A CA 1
ATOM 1357 C C . ASP A 1 178 ? 5.007 1.503 0.940 1.00 95.25 178 ASP A C 1
ATOM 1359 O O . ASP A 1 178 ? 3.951 1.379 1.560 1.00 95.25 178 ASP A O 1
ATOM 1363 N N . VAL A 1 179 ? 5.018 2.047 -0.285 1.00 96.00 179 VAL A N 1
ATOM 1364 C CA . VAL A 1 179 ? 3.795 2.501 -0.972 1.00 96.00 179 VAL A CA 1
ATOM 1365 C C . VAL A 1 179 ? 2.886 1.335 -1.368 1.00 96.00 179 VAL A C 1
ATOM 1367 O O . VAL A 1 179 ? 1.669 1.450 -1.235 1.00 96.00 179 VAL A O 1
ATOM 1370 N N . VAL A 1 180 ? 3.435 0.201 -1.817 1.00 96.69 180 VAL A N 1
ATOM 1371 C CA . VAL A 1 180 ? 2.627 -0.993 -2.140 1.00 96.69 180 VAL A CA 1
ATOM 1372 C C . VAL A 1 180 ? 1.933 -1.526 -0.889 1.00 96.69 180 VAL A C 1
ATOM 1374 O O . VAL A 1 180 ? 0.728 -1.791 -0.916 1.00 96.69 180 VAL A O 1
ATOM 1377 N N . GLU A 1 181 ? 2.664 -1.628 0.220 1.00 96.25 181 GLU A N 1
ATOM 1378 C CA . GLU A 1 181 ? 2.105 -1.994 1.525 1.00 96.25 181 GLU A CA 1
ATOM 1379 C C . GLU A 1 181 ? 1.039 -0.980 1.944 1.00 96.25 181 GLU A C 1
ATOM 1381 O O . GLU A 1 181 ? -0.080 -1.350 2.297 1.00 96.25 181 GLU A O 1
ATOM 1386 N N . SER A 1 182 ? 1.323 0.312 1.802 1.00 96.19 182 SER A N 1
ATOM 1387 C CA . SER A 1 182 ? 0.377 1.359 2.164 1.00 96.19 182 SER A CA 1
ATOM 1388 C C . SER A 1 182 ? -0.937 1.297 1.388 1.00 96.19 182 SER A C 1
ATOM 1390 O O . SER A 1 182 ? -2.015 1.427 1.977 1.00 96.19 182 SER A O 1
ATOM 1392 N N . VAL A 1 183 ? -0.876 1.037 0.080 1.00 96.62 183 VAL A N 1
ATOM 1393 C CA . VAL A 1 183 ? -2.070 0.834 -0.750 1.00 96.62 183 VAL A CA 1
ATOM 1394 C C . VAL A 1 183 ? -2.855 -0.383 -0.267 1.00 96.62 183 VAL A C 1
ATOM 1396 O O . VAL A 1 183 ? -4.076 -0.296 -0.139 1.00 96.62 183 VAL A O 1
ATOM 1399 N N . LEU A 1 184 ? -2.190 -1.487 0.082 1.00 94.75 184 LEU A N 1
ATOM 1400 C CA . LEU A 1 184 ? -2.858 -2.663 0.647 1.00 94.75 184 LEU A CA 1
ATOM 1401 C C . LEU A 1 184 ? -3.542 -2.348 1.989 1.00 94.75 184 LEU A C 1
ATOM 1403 O O . LEU A 1 184 ? -4.688 -2.749 2.210 1.00 94.75 184 LEU A O 1
ATOM 1407 N N . GLY A 1 185 ? -2.884 -1.578 2.858 1.00 92.94 185 GLY A N 1
ATOM 1408 C CA . GLY A 1 185 ? -3.464 -1.083 4.107 1.00 92.94 185 GLY A CA 1
ATOM 1409 C C . GLY A 1 185 ? -4.678 -0.178 3.872 1.00 92.94 185 GLY A C 1
ATOM 1410 O O . GLY A 1 185 ? -5.683 -0.288 4.577 1.00 92.94 185 GLY A O 1
ATOM 1411 N N . ALA A 1 186 ? -4.631 0.677 2.849 1.00 92.12 186 ALA A N 1
ATOM 1412 C CA . ALA A 1 186 ? -5.759 1.514 2.452 1.00 92.12 186 ALA A CA 1
ATOM 1413 C C . ALA A 1 186 ? -6.936 0.682 1.928 1.00 92.12 186 ALA A C 1
ATOM 1415 O O . ALA A 1 186 ? -8.066 0.919 2.354 1.00 92.12 186 ALA A O 1
ATOM 1416 N N . VAL A 1 187 ? -6.683 -0.307 1.061 1.00 92.62 187 VAL A N 1
ATOM 1417 C CA . VAL A 1 187 ? -7.710 -1.239 0.560 1.00 92.62 187 VAL A CA 1
ATOM 1418 C C . VAL A 1 187 ? -8.380 -1.958 1.728 1.00 92.62 187 VAL A C 1
ATOM 1420 O O . VAL A 1 187 ? -9.605 -2.013 1.795 1.00 92.62 187 VAL A O 1
ATOM 1423 N N . PHE A 1 188 ? -7.599 -2.448 2.693 1.00 89.06 188 PHE A N 1
ATOM 1424 C CA . PHE A 1 188 ? -8.119 -3.131 3.880 1.00 89.06 188 PHE A CA 1
ATOM 1425 C C . PHE A 1 188 ? -9.068 -2.258 4.723 1.00 89.06 188 PHE A C 1
ATOM 1427 O O . PHE A 1 188 ? -9.977 -2.779 5.374 1.00 89.06 188 PHE A O 1
ATOM 1434 N N . LEU A 1 189 ? -8.879 -0.935 4.707 1.00 85.56 189 LEU A N 1
ATOM 1435 C CA . LEU A 1 189 ? -9.713 0.031 5.426 1.00 85.56 189 LEU A CA 1
ATOM 1436 C C . LEU A 1 189 ? -10.848 0.633 4.585 1.00 85.56 189 LEU A C 1
ATOM 1438 O O . LEU A 1 189 ? -11.662 1.381 5.139 1.00 85.56 189 LEU A O 1
ATOM 1442 N N . ASP A 1 190 ? -10.922 0.357 3.279 1.00 86.31 190 ASP A N 1
ATOM 1443 C CA . ASP A 1 190 ? -11.897 1.022 2.419 1.00 86.31 190 ASP A CA 1
ATOM 1444 C C . ASP A 1 190 ? -13.342 0.623 2.795 1.00 86.31 190 ASP A C 1
ATOM 1446 O O . ASP A 1 190 ? -13.678 -0.563 2.886 1.00 86.31 190 ASP A O 1
ATOM 1450 N N . PRO A 1 191 ? -14.249 1.600 2.997 1.00 78.81 191 PRO A N 1
ATOM 1451 C CA . PRO A 1 191 ? -15.609 1.332 3.454 1.00 78.81 191 PRO A CA 1
ATOM 1452 C C . PRO A 1 191 ? -16.530 0.719 2.384 1.00 78.81 191 PRO A C 1
ATOM 1454 O O . PRO A 1 191 ? -17.725 0.552 2.654 1.00 78.81 191 PRO A O 1
ATOM 1457 N N . SER A 1 192 ? -16.043 0.449 1.167 1.00 81.00 192 SER A N 1
ATOM 1458 C CA . SER A 1 192 ? -16.736 -0.408 0.193 1.00 81.00 192 SER A CA 1
ATOM 1459 C C . SER A 1 192 ? -16.689 -1.887 0.587 1.00 81.00 192 SER A C 1
ATOM 1461 O O . SER A 1 192 ? -17.594 -2.640 0.220 1.00 81.00 192 SER A O 1
ATOM 1463 N N . LEU A 1 193 ? -15.684 -2.300 1.364 1.00 79.38 193 LEU A N 1
ATOM 1464 C CA . LEU A 1 193 ? -15.511 -3.678 1.804 1.00 79.38 193 LEU A CA 1
ATOM 1465 C C . LEU A 1 193 ? -16.262 -3.946 3.113 1.00 79.38 193 LEU A C 1
ATOM 1467 O O . LEU A 1 193 ? -16.565 -3.046 3.902 1.00 79.38 193 LEU A O 1
ATOM 1471 N N . LYS A 1 194 ? -16.574 -5.224 3.368 1.00 69.25 194 LYS A N 1
ATOM 1472 C CA . LYS A 1 194 ? -17.097 -5.630 4.679 1.00 69.25 194 LYS A CA 1
ATOM 1473 C C . LYS A 1 194 ? -16.011 -5.361 5.722 1.00 69.25 194 LYS A C 1
ATOM 1475 O O . LYS A 1 194 ? -14.893 -5.836 5.529 1.00 69.25 194 LYS A O 1
ATOM 1480 N N . PRO A 1 195 ? -16.319 -4.655 6.824 1.00 61.47 195 PRO A N 1
ATOM 1481 C CA . PRO A 1 195 ? -15.320 -4.402 7.843 1.00 61.47 195 PRO A CA 1
ATOM 1482 C C . PRO A 1 195 ? -14.813 -5.746 8.393 1.00 61.47 195 PRO A C 1
ATOM 1484 O O . PRO A 1 195 ? -15.632 -6.640 8.640 1.00 61.47 195 PRO A O 1
ATOM 1487 N N . PRO A 1 196 ? -13.497 -5.896 8.624 1.00 54.75 196 PRO A N 1
ATOM 1488 C CA . PRO A 1 196 ? -12.911 -7.130 9.155 1.00 54.75 196 PRO A CA 1
ATOM 1489 C C . PRO A 1 196 ? -13.544 -7.566 10.487 1.00 54.75 196 PRO A C 1
ATOM 1491 O O . PRO A 1 196 ? -13.592 -8.757 10.815 1.00 54.75 196 PRO A O 1
ATOM 1494 N N . VAL A 1 197 ? -14.073 -6.590 11.236 1.00 56.25 197 VAL A N 1
ATOM 1495 C CA . VAL A 1 197 ? -14.851 -6.785 12.457 1.00 56.25 197 VAL A CA 1
ATOM 1496 C C . VAL A 1 197 ? -16.159 -6.005 12.396 1.00 56.25 197 VAL A C 1
ATOM 1498 O O . VAL A 1 197 ? -16.199 -4.782 12.280 1.00 56.25 197 VAL A O 1
ATOM 1501 N N . THR A 1 198 ? -17.263 -6.726 12.539 1.00 48.59 198 THR A N 1
ATOM 1502 C CA . THR A 1 198 ? -18.583 -6.159 12.811 1.00 48.59 198 THR A CA 1
ATOM 1503 C C . THR A 1 198 ? -18.689 -5.869 14.300 1.00 48.59 198 THR A C 1
ATOM 1505 O O . THR A 1 198 ? -18.858 -6.807 15.065 1.00 48.59 198 THR A O 1
ATOM 1508 N N . LYS A 1 199 ? -18.567 -4.596 14.712 1.00 48.28 199 LYS A N 1
ATOM 1509 C CA . LYS A 1 199 ? -18.938 -4.068 16.045 1.00 48.28 199 LYS A CA 1
ATOM 1510 C C . LYS A 1 199 ? -18.962 -5.123 17.162 1.00 48.28 199 LYS A C 1
ATOM 1512 O O . LYS A 1 199 ? -20.015 -5.468 17.699 1.00 48.28 199 LYS A O 1
ATOM 1517 N N . ALA A 1 200 ? -17.792 -5.619 17.548 1.00 46.09 200 ALA A N 1
ATOM 1518 C CA . ALA A 1 200 ? -17.662 -6.376 18.782 1.00 46.09 200 ALA A CA 1
ATOM 1519 C C . ALA A 1 200 ? -17.675 -5.396 19.958 1.00 46.09 200 ALA A C 1
ATOM 1521 O O . ALA A 1 200 ? -16.640 -5.117 20.550 1.00 46.09 200 ALA A O 1
ATOM 1522 N N . ARG A 1 201 ? -18.847 -4.838 20.284 1.00 48.00 201 ARG A N 1
ATOM 1523 C CA . ARG A 1 201 ? -19.040 -4.182 21.578 1.00 48.00 201 ARG A CA 1
ATOM 1524 C C . ARG A 1 201 ? -19.118 -5.280 22.624 1.00 48.00 201 ARG A C 1
ATOM 1526 O O . ARG A 1 201 ? -20.097 -6.025 22.671 1.00 48.00 201 ARG A O 1
ATOM 1533 N N . LEU A 1 202 ? -18.088 -5.391 23.452 1.00 46.97 202 LEU A N 1
ATOM 1534 C CA . LEU A 1 202 ? -18.248 -6.050 24.739 1.00 46.97 202 LEU A CA 1
ATOM 1535 C C . LEU A 1 202 ? -19.203 -5.176 25.557 1.00 46.97 202 LEU A C 1
ATOM 1537 O O . LEU A 1 202 ? -18.882 -4.034 25.879 1.00 46.97 202 LEU A O 1
ATOM 1541 N N . GLN A 1 203 ? -20.402 -5.687 25.843 1.00 47.41 203 GLN A N 1
ATOM 1542 C CA . GLN A 1 203 ? -21.143 -5.204 27.001 1.00 47.41 203 GLN A CA 1
ATOM 1543 C C . GLN A 1 203 ? -20.317 -5.640 28.206 1.00 47.41 203 GLN A C 1
ATOM 1545 O O . GLN A 1 203 ? -20.282 -6.821 28.544 1.00 47.41 203 GLN A O 1
ATOM 1550 N N . VAL A 1 204 ? -19.552 -4.706 28.763 1.00 45.22 204 VAL A N 1
ATOM 1551 C CA . VAL A 1 204 ? -18.949 -4.902 30.077 1.00 45.22 204 VAL A CA 1
ATOM 1552 C C . VAL A 1 204 ? -20.130 -4.941 31.045 1.00 45.22 204 VAL A C 1
ATOM 1554 O O . VAL A 1 204 ? -20.901 -3.982 31.086 1.00 45.22 204 VAL A O 1
ATOM 1557 N N . ALA A 1 205 ? -20.337 -6.093 31.684 1.00 43.25 205 ALA A N 1
ATOM 1558 C CA . ALA A 1 205 ? -21.286 -6.233 32.783 1.00 43.25 205 ALA A CA 1
ATOM 1559 C C . ALA A 1 205 ? -20.798 -5.445 34.004 1.00 43.25 205 ALA A C 1
ATOM 1561 O O . ALA A 1 205 ? -19.559 -5.383 34.192 1.00 43.25 205 ALA A O 1
#

Sequence (205 aa):
MSGLEAAFRHFVTQQALPGVTELGMFKDTYEKKKADMDIGLSYDAAELEEVEKAIGHHFKNKGLLALALTAPVKGDSSPNCDRLEYLGDVVLEVVAMMAWIDKGSGTRSAIRTEKTVCNLALQATCIEIGLDSHIKKCCPKDKAYIEAIKALYVQAKTSIPCNKPYWDQGLLCKTLGDVVESVLGAVFLDPSLKPPVTKARLQVA

Radius of gyration: 19.14 Å; chains: 1; bounding box: 43×48×57 Å

Secondary structure (DSSP, 8-state):
--HHHHHHHHHHHTTSSTT---TTHHHHHHHHTTTT---S----HHHHHHHHHHHT---S-HHHHHHHTB---TT--S--SHHHHHHHHHHHHHHHHHHHHHHT-S-HHHHHHSSSSSHHHHHHHHHHTTGGGG-BS--HHHHHHHHHHHHHHHHHHHSPPPSS-TT-SS---HHHHHHHHHHHHHHHH-TTSPPSS--------

Foldseek 3Di:
DDPVQVVVVVCVVVVVPPPDQWPAVVCVVVVVCVVPPPLVDDDDPVLLVLVCVLVVHDFPDSSLLLQLLEDDDPPDPGRHLQVLLVLLLVVVLVVLVVVVVVVVDDDPVCSCVVLCNDQLNLLVSLVVSVSLVSRPDDDPVLVVLNVVLNVLVVCCVVDDHDPDDSSPPPRGRSRSNSSSSSVSSSRQNGPVDDNPDDTPRPPPD

pLDDT: mean 78.73, std 15.89, range [38.56, 96.81]